Protein AF-0000000074062719 (afdb_homodimer)

Structure (mmCIF, N/CA/C/O backbone):
data_AF-0000000074062719-model_v1
#
loop_
_entity.id
_entity.type
_entity.pdbx_description
1 polymer 'Transcriptional regulator'
#
loop_
_atom_site.group_PDB
_atom_site.id
_atom_site.type_symbol
_atom_site.label_atom_id
_atom_site.label_alt_id
_atom_site.label_comp_id
_atom_site.label_asym_id
_atom_site.label_entity_id
_atom_site.label_seq_id
_atom_site.pdbx_PDB_ins_code
_atom_site.Cartn_x
_atom_site.Cartn_y
_atom_site.Cartn_z
_atom_site.occupancy
_atom_site.B_iso_or_equiv
_atom_site.auth_seq_id
_atom_site.auth_comp_id
_atom_site.auth_asym_id
_atom_site.auth_atom_id
_atom_site.pdbx_PDB_model_num
ATOM 1 N N . MET A 1 1 ? 7.355 -3.637 9.328 1 62.81 1 MET A N 1
ATOM 2 C CA . MET A 1 1 ? 6.129 -4.324 8.938 1 62.81 1 MET A CA 1
ATOM 3 C C . MET A 1 1 ? 6.414 -5.414 7.91 1 62.81 1 MET A C 1
ATOM 5 O O . MET A 1 1 ? 7.18 -5.199 6.969 1 62.81 1 MET A O 1
ATOM 9 N N . GLN A 1 2 ? 6.004 -6.629 8.289 1 83.81 2 GLN A N 1
ATOM 10 C CA . GLN A 1 2 ? 6.215 -7.715 7.34 1 83.81 2 GLN A CA 1
ATOM 11 C C . GLN A 1 2 ? 5.262 -7.602 6.156 1 83.81 2 GLN A C 1
ATOM 13 O O . GLN A 1 2 ? 4.066 -7.355 6.332 1 83.81 2 GLN A O 1
ATOM 18 N N . ARG A 1 3 ? 5.781 -7.555 4.938 1 91.56 3 ARG A N 1
ATOM 19 C CA . ARG A 1 3 ? 4.969 -7.422 3.732 1 91.56 3 ARG A CA 1
ATOM 20 C C . ARG A 1 3 ? 4.293 -8.742 3.381 1 91.56 3 ARG A C 1
ATOM 22 O O . ARG A 1 3 ? 4.781 -9.812 3.746 1 91.56 3 ARG A O 1
ATOM 29 N N . ASP A 1 4 ? 3.164 -8.641 2.795 1 94.69 4 ASP A N 1
ATOM 30 C CA . ASP A 1 4 ? 2.373 -9.797 2.367 1 94.69 4 ASP A CA 1
ATOM 31 C C . ASP A 1 4 ? 2.92 -10.383 1.067 1 94.69 4 ASP A C 1
ATOM 33 O O . ASP A 1 4 ? 2.725 -9.812 -0.009 1 94.69 4 ASP A O 1
ATOM 37 N N . THR A 1 5 ? 3.529 -11.547 1.135 1 95.25 5 THR A N 1
ATOM 38 C CA . THR A 1 5 ? 4.184 -12.141 -0.028 1 95.25 5 THR A CA 1
ATOM 39 C C . THR A 1 5 ? 3.305 -13.227 -0.647 1 95.25 5 THR A C 1
ATOM 41 O O . THR A 1 5 ? 3.719 -13.898 -1.594 1 95.25 5 THR A O 1
ATOM 44 N N . ARG A 1 6 ? 2.119 -13.336 -0.238 1 95.25 6 ARG A N 1
ATOM 45 C CA . ARG A 1 6 ? 1.265 -14.43 -0.686 1 95.25 6 ARG A CA 1
ATOM 46 C C . ARG A 1 6 ? 1.031 -14.359 -2.191 1 95.25 6 ARG A C 1
ATOM 48 O O . ARG A 1 6 ? 1.094 -15.383 -2.881 1 95.25 6 ARG A O 1
ATOM 55 N N . LEU A 1 7 ? 0.773 -13.211 -2.701 1 97.56 7 LEU A N 1
ATOM 56 C CA . LEU A 1 7 ? 0.532 -13.078 -4.133 1 97.56 7 LEU A CA 1
ATOM 57 C C . LEU A 1 7 ? 1.716 -13.609 -4.934 1 97.56 7 LEU A C 1
ATOM 59 O O . LEU A 1 7 ? 1.544 -14.453 -5.82 1 97.56 7 LEU A O 1
ATOM 63 N N . ALA A 1 8 ? 2.877 -13.141 -4.598 1 97.62 8 ALA A N 1
ATOM 64 C CA . ALA A 1 8 ? 4.082 -13.555 -5.309 1 97.62 8 ALA A CA 1
ATOM 65 C C . ALA A 1 8 ? 4.289 -15.062 -5.215 1 97.62 8 ALA A C 1
ATOM 67 O O . ALA A 1 8 ? 4.621 -15.711 -6.211 1 97.62 8 ALA A O 1
ATOM 68 N N . ARG A 1 9 ? 4.094 -15.602 -4.129 1 96.69 9 ARG A N 1
ATOM 69 C CA . ARG A 1 9 ? 4.316 -17.031 -3.902 1 96.69 9 ARG A CA 1
ATOM 70 C C . ARG A 1 9 ? 3.32 -17.875 -4.695 1 96.69 9 ARG A C 1
ATOM 72 O O . ARG A 1 9 ? 3.691 -18.875 -5.289 1 96.69 9 ARG A O 1
ATOM 79 N N . LEU A 1 10 ? 2.092 -17.469 -4.656 1 97.62 10 LEU A N 1
ATOM 80 C CA . LEU A 1 10 ? 1.074 -18.234 -5.371 1 97.62 10 LEU A CA 1
ATOM 81 C C . LEU A 1 10 ? 1.298 -18.172 -6.879 1 97.62 10 LEU A C 1
ATOM 83 O O . LEU A 1 10 ? 1.109 -19.156 -7.586 1 97.62 10 LEU A O 1
ATOM 87 N N . LEU A 1 11 ? 1.671 -17 -7.352 1 98.31 11 LEU A N 1
ATOM 88 C CA . LEU A 1 11 ? 2.018 -16.875 -8.766 1 98.31 11 LEU A CA 1
ATOM 89 C C . LEU A 1 11 ? 3.195 -17.781 -9.117 1 98.31 11 LEU A C 1
ATOM 91 O O . LEU A 1 11 ? 3.18 -18.453 -10.148 1 98.31 11 LEU A O 1
ATOM 95 N N . HIS A 1 12 ? 4.223 -17.781 -8.281 1 97.75 12 HIS A N 1
ATOM 96 C CA . HIS A 1 12 ? 5.375 -18.672 -8.445 1 97.75 12 HIS A CA 1
ATOM 97 C C . HIS A 1 12 ? 4.945 -20.125 -8.57 1 97.75 12 HIS A C 1
ATOM 99 O O . HIS A 1 12 ? 5.312 -20.812 -9.531 1 97.75 12 HIS A O 1
ATOM 105 N N . ILE A 1 13 ? 4.098 -20.594 -7.707 1 97.56 13 ILE A N 1
ATOM 106 C CA . ILE A 1 13 ? 3.656 -21.969 -7.664 1 97.56 13 ILE A CA 1
ATOM 107 C C . ILE A 1 13 ? 2.871 -22.312 -8.93 1 97.56 13 ILE A C 1
ATOM 109 O O . ILE A 1 13 ? 3.145 -23.312 -9.594 1 97.56 13 ILE A O 1
ATOM 113 N N . LEU A 1 14 ? 1.935 -21.453 -9.305 1 98.19 14 LEU A N 1
ATOM 114 C CA . LEU A 1 14 ? 1.054 -21.719 -10.438 1 98.19 14 LEU A CA 1
ATOM 115 C C . LEU A 1 14 ? 1.849 -21.812 -11.734 1 98.19 14 LEU A C 1
ATOM 117 O O . LEU A 1 14 ? 1.616 -22.703 -12.547 1 98.19 14 LEU A O 1
ATOM 121 N N . ILE A 1 15 ? 2.732 -20.906 -11.867 1 98 15 ILE A N 1
ATOM 122 C CA . ILE A 1 15 ? 3.51 -20.875 -13.102 1 98 15 ILE A CA 1
ATOM 123 C C . ILE A 1 15 ? 4.461 -22.078 -13.141 1 98 15 ILE A C 1
ATOM 125 O O . ILE A 1 15 ? 4.648 -22.688 -14.188 1 98 15 ILE A O 1
ATOM 129 N N . HIS A 1 16 ? 5.07 -22.453 -12.016 1 96.31 16 HIS A N 1
ATOM 130 C CA . HIS A 1 16 ? 5.883 -23.656 -11.945 1 96.31 16 HIS A CA 1
ATOM 131 C C . HIS A 1 16 ? 5.078 -24.891 -12.344 1 96.31 16 HIS A C 1
ATOM 133 O O . HIS A 1 16 ? 5.551 -25.719 -13.125 1 96.31 16 HIS A O 1
ATOM 139 N N . MET A 1 17 ? 3.926 -24.984 -11.766 1 96.5 17 MET A N 1
ATOM 140 C CA . MET A 1 17 ? 3.07 -26.125 -12.086 1 96.5 17 MET A CA 1
ATOM 141 C C . MET A 1 17 ? 2.76 -26.156 -13.578 1 96.5 17 MET A C 1
ATOM 143 O O . MET A 1 17 ? 2.812 -27.219 -14.195 1 96.5 17 MET A O 1
ATOM 147 N N . HIS A 1 18 ? 2.441 -25 -14.07 1 96.88 18 HIS A N 1
ATOM 148 C CA . HIS A 1 18 ? 2.139 -24.906 -15.492 1 96.88 18 HIS A CA 1
ATOM 149 C C . HIS A 1 18 ? 3.314 -25.391 -16.344 1 96.88 18 HIS A C 1
ATOM 151 O O . HIS A 1 18 ? 3.131 -26.141 -17.297 1 96.88 18 HIS A O 1
ATOM 157 N N . LEU A 1 19 ? 4.539 -25.062 -16.016 1 95.44 19 LEU A N 1
ATOM 158 C CA . LEU A 1 19 ? 5.738 -25.359 -16.781 1 95.44 19 LEU A CA 1
ATOM 159 C C . LEU A 1 19 ? 6.18 -26.797 -16.578 1 95.44 19 LEU A C 1
ATOM 161 O O . LEU A 1 19 ? 6.984 -27.328 -17.344 1 95.44 19 LEU A O 1
ATOM 165 N N . ARG A 1 20 ? 5.625 -27.453 -15.508 1 92.75 20 ARG A N 1
ATOM 166 C CA . ARG A 1 20 ? 6.098 -28.781 -15.172 1 92.75 20 ARG A CA 1
ATOM 167 C C . ARG A 1 20 ? 4.973 -29.812 -15.281 1 92.75 20 ARG A C 1
ATOM 169 O O . ARG A 1 20 ? 4.887 -30.734 -14.469 1 92.75 20 ARG A O 1
ATOM 176 N N . GLY A 1 21 ? 4.074 -29.641 -16.188 1 92.12 21 GLY A N 1
ATOM 177 C CA . GLY A 1 21 ? 3.1 -30.672 -16.484 1 92.12 21 GLY A CA 1
ATOM 178 C C . GLY A 1 21 ? 1.765 -30.453 -15.797 1 92.12 21 GLY A C 1
ATOM 179 O O . GLY A 1 21 ? 0.82 -31.219 -16.016 1 92.12 21 GLY A O 1
ATOM 180 N N . GLY A 1 22 ? 1.621 -29.484 -14.844 1 94.81 22 GLY A N 1
ATOM 181 C CA . GLY A 1 22 ? 0.327 -29.047 -14.352 1 94.81 22 GLY A CA 1
ATOM 182 C C . GLY A 1 22 ? -0.039 -29.656 -13.016 1 94.81 22 GLY A C 1
ATOM 183 O O . GLY A 1 22 ? -1.129 -29.422 -12.492 1 94.81 22 GLY A O 1
ATOM 184 N N . ALA A 1 23 ? 0.886 -30.562 -12.469 1 95.12 23 ALA A N 1
ATOM 185 C CA . ALA A 1 23 ? 0.61 -31.219 -11.188 1 95.12 23 ALA A CA 1
ATOM 186 C C . ALA A 1 23 ? 1.824 -31.156 -10.266 1 95.12 23 ALA A C 1
ATOM 188 O O . ALA A 1 23 ? 2.967 -31.172 -10.734 1 95.12 23 ALA A O 1
ATOM 189 N N . SER A 1 24 ? 1.552 -31.031 -8.984 1 96.31 24 SER A N 1
ATOM 190 C CA . SER A 1 24 ? 2.619 -31.031 -7.988 1 96.31 24 SER A CA 1
ATOM 191 C C . SER A 1 24 ? 2.09 -31.422 -6.613 1 96.31 24 SER A C 1
ATOM 193 O O . SER A 1 24 ? 0.896 -31.281 -6.34 1 96.31 24 SER A O 1
ATOM 195 N N . THR A 1 25 ? 2.951 -32 -5.828 1 95.75 25 THR A N 1
ATOM 196 C CA . THR A 1 25 ? 2.564 -32.281 -4.449 1 95.75 25 THR A CA 1
ATOM 197 C C . THR A 1 25 ? 2.949 -31.141 -3.529 1 95.75 25 THR A C 1
ATOM 199 O O . THR A 1 25 ? 3.812 -30.328 -3.869 1 95.75 25 THR A O 1
ATOM 202 N N . SER A 1 26 ? 2.285 -31.156 -2.307 1 96.25 26 SER A N 1
ATOM 203 C CA . SER A 1 26 ? 2.654 -30.141 -1.314 1 96.25 26 SER A CA 1
ATOM 204 C C . SER A 1 26 ? 4.109 -30.297 -0.888 1 96.25 26 SER A C 1
ATOM 206 O O . SER A 1 26 ? 4.781 -29.312 -0.592 1 96.25 26 SER A O 1
ATOM 208 N N . GLU A 1 27 ? 4.629 -31.516 -0.933 1 95.56 27 GLU A N 1
ATOM 209 C CA . GLU A 1 27 ? 6.02 -31.781 -0.574 1 95.56 27 GLU A CA 1
ATOM 210 C C . GLU A 1 27 ? 6.977 -31.172 -1.6 1 95.56 27 GLU A C 1
ATOM 212 O O . GLU A 1 27 ? 7.965 -30.531 -1.233 1 95.56 27 GLU A O 1
ATOM 217 N N . THR A 1 28 ? 6.691 -31.391 -2.84 1 95.5 28 THR A N 1
ATOM 218 C CA . THR A 1 28 ? 7.523 -30.859 -3.91 1 95.5 28 THR A CA 1
ATOM 219 C C . THR A 1 28 ? 7.523 -29.328 -3.881 1 95.5 28 THR A C 1
ATOM 221 O O . THR A 1 28 ? 8.578 -28.703 -4 1 95.5 28 THR A O 1
ATOM 224 N N . ILE A 1 29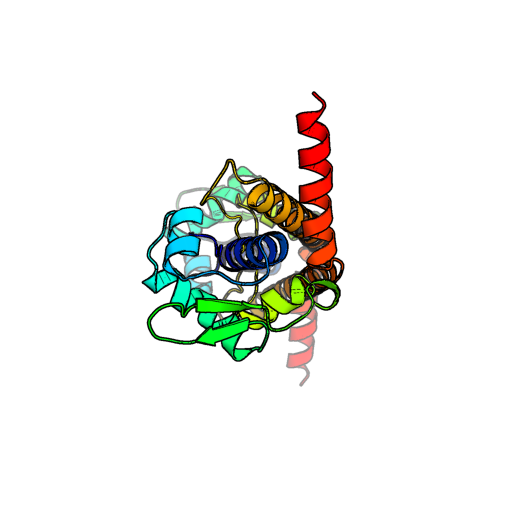 ? 6.367 -28.734 -3.709 1 96.56 29 ILE A N 1
ATOM 225 C CA . ILE A 1 29 ? 6.227 -27.281 -3.66 1 96.56 29 ILE A CA 1
ATOM 226 C C . ILE A 1 29 ? 6.98 -26.734 -2.453 1 96.56 29 ILE A C 1
ATOM 228 O O . ILE A 1 29 ? 7.66 -25.703 -2.551 1 96.56 29 ILE A O 1
ATOM 232 N N . ALA A 1 30 ? 6.84 -27.406 -1.333 1 96.88 30 ALA A N 1
ATOM 233 C CA . ALA A 1 30 ? 7.512 -26.969 -0.109 1 96.88 30 ALA A CA 1
ATOM 234 C C . ALA A 1 30 ? 9.023 -26.953 -0.291 1 96.88 30 ALA A C 1
ATOM 236 O O . ALA A 1 30 ? 9.703 -26.047 0.2 1 96.88 30 ALA A O 1
ATOM 237 N N . LEU A 1 31 ? 9.555 -27.938 -0.941 1 96.19 31 LEU A N 1
ATOM 238 C CA . LEU A 1 31 ? 10.984 -27.984 -1.235 1 96.19 31 LEU A CA 1
ATOM 239 C C . LEU A 1 31 ? 11.398 -26.797 -2.111 1 96.19 31 LEU A C 1
ATOM 241 O O . LEU A 1 31 ? 12.406 -26.156 -1.845 1 96.19 31 LEU A O 1
ATOM 245 N N . MET A 1 32 ? 10.586 -26.5 -3.113 1 94.62 32 MET A N 1
ATOM 246 C CA . MET A 1 32 ? 10.867 -25.406 -4.035 1 94.62 32 MET A CA 1
ATOM 247 C C . MET A 1 32 ? 10.875 -24.062 -3.305 1 94.62 32 MET A C 1
ATOM 249 O O . MET A 1 32 ? 11.727 -23.219 -3.561 1 94.62 32 MET A O 1
ATOM 253 N N . LEU A 1 33 ? 9.977 -23.922 -2.348 1 95.12 33 LEU A N 1
ATOM 254 C CA . LEU A 1 33 ? 9.797 -22.641 -1.665 1 95.12 33 LEU A CA 1
ATOM 255 C C . LEU A 1 33 ? 10.531 -22.625 -0.327 1 95.12 33 LEU A C 1
ATOM 257 O O . LEU A 1 33 ? 10.469 -21.656 0.415 1 95.12 33 LEU A O 1
ATOM 261 N N . HIS A 1 34 ? 11.172 -23.734 0.03 1 95.31 34 HIS A N 1
ATOM 262 C CA . HIS A 1 34 ? 11.859 -23.859 1.311 1 95.31 34 HIS A CA 1
ATOM 263 C C . HIS A 1 34 ? 10.922 -23.562 2.473 1 95.31 34 HIS A C 1
ATOM 265 O O . HIS A 1 34 ? 11.234 -22.734 3.336 1 95.31 34 HIS A O 1
ATOM 271 N N . THR A 1 35 ? 9.836 -24.156 2.463 1 95.81 35 THR A N 1
ATOM 272 C CA . THR A 1 35 ? 8.812 -23.984 3.494 1 95.81 35 THR A CA 1
ATOM 273 C C . THR A 1 35 ? 8.242 -25.344 3.92 1 95.81 35 THR A C 1
ATOM 275 O O . THR A 1 35 ? 8.82 -26.391 3.621 1 95.81 35 THR A O 1
ATOM 278 N N . ASN A 1 36 ? 7.172 -25.344 4.723 1 95.88 36 ASN A N 1
ATOM 279 C CA . ASN A 1 36 ? 6.512 -26.547 5.207 1 95.88 36 ASN A CA 1
ATOM 280 C C . ASN A 1 36 ? 5.289 -26.891 4.363 1 95.88 36 ASN A C 1
ATOM 282 O O . ASN A 1 36 ? 4.535 -26 3.959 1 95.88 36 ASN A O 1
ATOM 286 N N . PRO A 1 37 ? 5.164 -28.234 4.09 1 95.75 37 PRO A N 1
ATOM 287 C CA . PRO A 1 37 ? 4.02 -28.641 3.268 1 95.75 37 PRO A CA 1
ATOM 288 C C . PRO A 1 37 ? 2.686 -28.188 3.859 1 95.75 37 PRO A C 1
ATOM 290 O O . PRO A 1 37 ? 1.727 -27.953 3.121 1 95.75 37 PRO A O 1
ATOM 293 N N . VAL A 1 38 ? 2.625 -28.062 5.125 1 96.44 38 VAL A N 1
ATOM 294 C CA . VAL A 1 38 ? 1.396 -27.609 5.77 1 96.44 38 VAL A CA 1
ATOM 295 C C . VAL A 1 38 ? 1.094 -26.172 5.348 1 96.44 38 VAL A C 1
ATOM 297 O O . VAL A 1 38 ? -0.051 -25.828 5.031 1 96.44 38 VAL A O 1
ATOM 300 N N . LEU A 1 39 ? 2.098 -25.281 5.277 1 95.69 39 LEU A N 1
ATOM 301 C CA . LEU A 1 39 ? 1.928 -23.891 4.848 1 95.69 39 LEU A CA 1
ATOM 302 C C . LEU A 1 39 ? 1.523 -23.828 3.377 1 95.69 39 LEU A C 1
ATOM 304 O O . LEU A 1 39 ? 0.722 -22.984 2.986 1 95.69 39 LEU A O 1
ATOM 308 N N . VAL A 1 40 ? 2.08 -24.719 2.621 1 95.94 40 VAL A N 1
ATOM 309 C CA . VAL A 1 40 ? 1.722 -24.766 1.208 1 95.94 40 VAL A CA 1
ATOM 310 C C . VAL A 1 40 ? 0.234 -25.078 1.063 1 95.94 40 VAL A C 1
ATOM 312 O O . VAL A 1 40 ? -0.477 -24.406 0.314 1 95.94 40 VAL A O 1
ATOM 315 N N . ARG A 1 41 ? -0.239 -26.094 1.758 1 95.81 41 ARG A N 1
ATOM 316 C CA . ARG A 1 41 ? -1.644 -26.484 1.671 1 95.81 41 ARG A CA 1
ATOM 317 C C . ARG A 1 41 ? -2.555 -25.344 2.092 1 95.81 41 ARG A C 1
ATOM 319 O O . ARG A 1 41 ? -3.568 -25.078 1.44 1 95.81 41 ARG A O 1
ATOM 326 N N . ARG A 1 42 ? -2.182 -24.625 3.082 1 95.25 42 ARG A N 1
ATOM 327 C CA . ARG A 1 42 ? -2.965 -23.484 3.564 1 95.25 42 ARG A CA 1
ATOM 328 C C . ARG A 1 42 ? -3.01 -22.375 2.527 1 95.25 42 ARG A C 1
ATOM 330 O O . ARG A 1 42 ? -4.062 -21.766 2.297 1 95.25 42 ARG A O 1
ATOM 337 N N . THR A 1 43 ? -1.896 -22.094 1.98 1 93.38 43 THR A N 1
ATOM 338 C CA . THR A 1 43 ? -1.778 -21 1.024 1 93.38 43 THR A CA 1
ATOM 339 C C . THR A 1 43 ? -2.555 -21.312 -0.252 1 93.38 43 THR A C 1
ATOM 341 O O . THR A 1 43 ? -3.146 -20.422 -0.858 1 93.38 43 THR A O 1
ATOM 344 N N . MET A 1 44 ? -2.57 -22.578 -0.544 1 96.75 44 MET A N 1
ATOM 345 C CA . MET A 1 44 ? -3.188 -23.016 -1.794 1 96.75 44 MET A CA 1
ATOM 346 C C . MET A 1 44 ? -4.699 -23.125 -1.646 1 96.75 44 MET A C 1
ATOM 348 O O . MET A 1 44 ? -5.422 -23.219 -2.641 1 96.75 44 MET A O 1
ATOM 352 N N . ALA A 1 45 ? -5.141 -23.125 -0.483 1 96.75 45 ALA A N 1
ATOM 353 C CA . ALA A 1 45 ? -6.559 -23.344 -0.201 1 96.75 45 ALA A CA 1
ATOM 354 C C . ALA A 1 45 ? -7.426 -22.312 -0.915 1 96.75 45 ALA A C 1
ATOM 356 O O . ALA A 1 45 ? -8.477 -22.656 -1.472 1 96.75 45 ALA A O 1
ATOM 357 N N . ALA A 1 46 ? -6.984 -21.094 -0.93 1 95.44 46 ALA A N 1
ATOM 358 C CA . ALA A 1 46 ? -7.75 -20.031 -1.571 1 95.44 46 ALA A CA 1
ATOM 359 C C . ALA A 1 46 ? -7.895 -20.281 -3.068 1 95.44 46 ALA A C 1
ATOM 361 O O . ALA A 1 46 ? -8.945 -20.016 -3.652 1 95.44 46 ALA A O 1
ATOM 362 N N . LEU A 1 47 ? -6.914 -20.766 -3.672 1 97.25 47 LEU A N 1
ATOM 363 C CA . LEU A 1 47 ? -6.953 -21.062 -5.098 1 97.25 47 LEU A CA 1
ATOM 364 C C . LEU A 1 47 ? -7.879 -22.234 -5.391 1 97.25 47 LEU A C 1
ATOM 366 O O . LEU A 1 47 ? -8.547 -22.266 -6.426 1 97.25 47 LEU A O 1
ATOM 370 N N . ARG A 1 48 ? -7.793 -23.234 -4.496 1 97.5 48 ARG A N 1
ATOM 371 C CA . ARG A 1 48 ? -8.703 -24.359 -4.633 1 97.5 48 ARG A CA 1
ATOM 372 C C . ARG A 1 48 ? -10.156 -23.906 -4.547 1 97.5 48 ARG A C 1
ATOM 374 O O . ARG A 1 48 ? -10.992 -24.328 -5.355 1 97.5 48 ARG A O 1
ATOM 381 N N . GLU A 1 49 ? -10.43 -23.016 -3.639 1 97.12 49 GLU A N 1
ATOM 382 C CA . GLU A 1 49 ? -11.781 -22.516 -3.439 1 97.12 49 GLU A CA 1
ATOM 383 C C . GLU A 1 49 ? -12.258 -21.719 -4.648 1 97.12 49 GLU A C 1
ATOM 385 O O . GLU A 1 49 ? -13.445 -21.719 -4.977 1 97.12 49 GLU A O 1
ATOM 390 N N . SER A 1 50 ? -11.359 -21.078 -5.297 1 96.81 50 SER A N 1
ATOM 391 C CA . SER A 1 50 ? -11.688 -20.281 -6.473 1 96.81 50 SER A CA 1
ATOM 392 C C . SER A 1 50 ? -11.773 -21.141 -7.727 1 96.81 50 SER A C 1
ATOM 394 O O . SER A 1 50 ? -12.125 -20.656 -8.805 1 96.81 50 SER A O 1
ATOM 396 N N . GLY A 1 51 ? -11.344 -22.375 -7.605 1 97.31 51 GLY A N 1
ATOM 397 C CA . GLY A 1 51 ? -11.461 -23.312 -8.711 1 97.31 51 GLY A CA 1
ATOM 398 C C . GLY A 1 51 ? -10.281 -23.266 -9.664 1 97.31 51 GLY A C 1
ATOM 399 O O . GLY A 1 51 ? -10.352 -23.797 -10.773 1 97.31 51 GLY A O 1
ATOM 400 N N . TYR A 1 52 ? -9.234 -22.641 -9.289 1 97.81 52 TYR A N 1
ATOM 401 C CA . TYR A 1 52 ? -8.078 -22.531 -10.172 1 97.81 52 TYR A CA 1
ATOM 402 C C . TYR A 1 52 ? -7.219 -23.797 -10.109 1 97.81 52 TYR A C 1
ATOM 404 O O . TYR A 1 52 ? -6.461 -24.078 -11.039 1 97.81 52 TYR A O 1
ATOM 412 N N . VAL A 1 53 ? -7.336 -24.516 -8.945 1 98.06 53 VAL A N 1
ATOM 413 C CA . VAL A 1 53 ? -6.66 -25.781 -8.758 1 98.06 53 VAL A CA 1
ATOM 414 C C . VAL A 1 53 ? -7.617 -26.781 -8.102 1 98.06 53 VAL A C 1
ATOM 416 O O . VAL A 1 53 ? -8.648 -26.391 -7.547 1 98.06 53 VAL A O 1
ATOM 419 N N . LYS A 1 54 ? -7.234 -27.984 -8.258 1 97.75 54 LYS A N 1
ATOM 420 C CA . LYS A 1 54 ? -7.883 -29.078 -7.535 1 97.75 54 LYS A CA 1
ATOM 421 C C . LYS A 1 54 ? -6.883 -29.828 -6.66 1 97.75 54 LYS A C 1
ATOM 423 O O . LYS A 1 54 ? -5.684 -29.844 -6.945 1 97.75 54 LYS A O 1
ATOM 428 N N . SER A 1 55 ? -7.414 -30.391 -5.598 1 96.56 55 SER A N 1
ATOM 429 C CA . SER A 1 55 ? -6.559 -31.172 -4.699 1 96.56 55 SER A CA 1
ATOM 430 C C . SER A 1 55 ? -7.125 -32.562 -4.461 1 96.56 55 SER A C 1
ATOM 432 O O . SER A 1 55 ? -8.344 -32.75 -4.383 1 96.56 55 SER A O 1
ATOM 434 N N . THR A 1 56 ? -6.273 -33.531 -4.551 1 91 56 THR A N 1
ATOM 435 C CA . THR A 1 56 ? -6.656 -34.875 -4.195 1 91 56 THR A CA 1
ATOM 436 C C . THR A 1 56 ? -5.766 -35.438 -3.076 1 91 56 THR A C 1
ATOM 438 O O . THR A 1 56 ? -4.582 -35.094 -3.008 1 91 56 THR A O 1
ATOM 441 N N . GLY A 1 57 ? -6.348 -36.125 -2.139 1 86.19 57 GLY A N 1
ATOM 442 C CA . GLY A 1 57 ? -5.621 -36.719 -1.024 1 86.19 57 GLY A CA 1
ATOM 443 C C . GLY A 1 57 ? -5.051 -38.094 -1.338 1 86.19 57 GLY A C 1
ATOM 444 O O . GLY A 1 57 ? -5.379 -38.688 -2.367 1 86.19 57 GLY A O 1
ATOM 445 N N . GLY A 1 58 ? -4.199 -38.625 -0.387 1 79.56 58 GLY A N 1
ATOM 446 C CA . GLY A 1 58 ? -3.674 -40 -0.453 1 79.56 58 GLY A CA 1
ATOM 447 C C . GLY A 1 58 ? -2.377 -40.094 -1.232 1 79.56 58 GLY A C 1
ATOM 448 O O . GLY A 1 58 ? -1.841 -39.062 -1.689 1 79.56 58 GLY A O 1
ATOM 449 N N . PRO A 1 59 ? -1.95 -41.375 -1.383 1 77.31 59 PRO A N 1
ATOM 450 C CA . PRO A 1 59 ? -0.722 -41.625 -2.145 1 77.31 59 PRO A CA 1
ATOM 451 C C . PRO A 1 59 ? -0.833 -41.156 -3.598 1 77.31 59 PRO A C 1
ATOM 453 O O . PRO A 1 59 ? -1.813 -41.5 -4.277 1 77.31 59 PRO A O 1
ATOM 456 N N . GLY A 1 60 ? -0.003 -40.25 -4.105 1 76 60 GLY A N 1
ATOM 457 C CA . GLY A 1 60 ? -0.014 -39.719 -5.457 1 76 60 GLY A CA 1
ATOM 458 C C . GLY A 1 60 ? -0.871 -38.469 -5.594 1 76 60 GLY A C 1
ATOM 459 O O . GLY A 1 60 ? -1.055 -37.969 -6.699 1 76 60 GLY A O 1
ATOM 460 N N . GLY A 1 61 ? -1.449 -38.219 -4.449 1 90.12 61 GLY A N 1
ATOM 461 C CA . GLY A 1 61 ? -2.281 -37 -4.465 1 90.12 61 GLY A CA 1
ATOM 462 C C . GLY A 1 61 ? -1.478 -35.719 -4.512 1 90.12 61 GLY A C 1
ATOM 463 O O . GLY A 1 61 ? -0.247 -35.75 -4.578 1 90.12 61 GLY A O 1
ATOM 464 N N . GLY A 1 62 ? -2.186 -34.594 -4.715 1 95.81 62 GLY A N 1
ATOM 465 C CA . GLY A 1 62 ? -1.562 -33.281 -4.852 1 95.81 62 GLY A CA 1
ATOM 466 C C . GLY A 1 62 ? -2.467 -32.25 -5.508 1 95.81 62 GLY A C 1
ATOM 467 O O . GLY A 1 62 ? -3.684 -32.281 -5.316 1 95.81 62 GLY A O 1
ATOM 468 N N . TRP A 1 63 ? -1.767 -31.297 -6.023 1 98 63 TRP A N 1
ATOM 469 C CA . TRP A 1 63 ? -2.451 -30.188 -6.68 1 98 63 TRP A CA 1
ATOM 470 C C . TRP A 1 63 ? -2.414 -30.344 -8.195 1 98 63 TRP A C 1
ATOM 472 O O . TRP A 1 63 ? -1.386 -30.719 -8.758 1 98 63 TRP A O 1
ATOM 482 N N . VAL A 1 64 ? -3.502 -30.047 -8.82 1 97.5 64 VAL A N 1
ATOM 483 C CA . VAL A 1 64 ? -3.553 -30.031 -10.281 1 97.5 64 VAL A CA 1
ATOM 484 C C . VAL A 1 64 ? -4.195 -28.734 -10.758 1 97.5 64 VAL A C 1
ATOM 486 O O . VAL A 1 64 ? -5.191 -28.281 -10.188 1 97.5 64 VAL A O 1
ATOM 489 N N . LEU A 1 65 ? -3.564 -28.109 -11.75 1 97.62 65 LEU A N 1
ATOM 490 C CA . LEU A 1 65 ? -4.176 -26.938 -12.352 1 97.62 65 LEU A CA 1
ATOM 491 C C . LEU A 1 65 ? -5.551 -27.266 -12.922 1 97.62 65 LEU A C 1
ATOM 493 O O . LEU A 1 65 ? -5.711 -28.266 -13.617 1 97.62 65 LEU A O 1
ATOM 497 N N . ALA A 1 66 ? -6.492 -26.469 -12.648 1 97.25 66 ALA A N 1
ATOM 498 C CA . ALA A 1 66 ? -7.863 -26.719 -13.086 1 97.25 66 ALA A CA 1
ATOM 499 C C . ALA A 1 66 ? -8.312 -25.672 -14.102 1 97.25 66 ALA A C 1
ATOM 501 O O . ALA A 1 66 ? -9.508 -25.531 -14.367 1 97.25 66 ALA A O 1
ATOM 502 N N . CYS A 1 67 ? -7.441 -24.875 -14.602 1 95 67 CYS A N 1
ATOM 503 C CA . CYS A 1 67 ? -7.719 -23.828 -15.578 1 95 67 CYS A CA 1
ATOM 504 C C . CYS A 1 67 ? -6.504 -23.578 -16.469 1 95 67 CYS A C 1
ATOM 506 O O . CYS A 1 67 ? -5.41 -24.078 -16.188 1 95 67 CYS A O 1
ATOM 508 N N . ASP A 1 68 ? -6.809 -22.891 -17.547 1 96.06 68 ASP A N 1
ATOM 509 C CA . ASP A 1 68 ? -5.738 -22.469 -18.453 1 96.06 68 ASP A CA 1
ATOM 510 C C . ASP A 1 68 ? -5.129 -21.141 -17.984 1 96.06 68 ASP A C 1
ATOM 512 O O . ASP A 1 68 ? -5.848 -20.172 -17.75 1 96.06 68 ASP A O 1
ATOM 516 N N . LEU A 1 69 ? -3.791 -21.094 -17.812 1 96.75 69 LEU A N 1
ATOM 517 C CA . LEU A 1 69 ? -3.123 -19.875 -17.359 1 96.75 69 LEU A CA 1
ATOM 518 C C . LEU A 1 69 ? -3.324 -18.734 -18.375 1 96.75 69 LEU A C 1
ATOM 520 O O . LEU A 1 69 ? -3.123 -17.562 -18.031 1 96.75 69 LEU A O 1
ATOM 524 N N . ASN A 1 70 ? -3.738 -19.062 -19.609 1 96.62 70 ASN A N 1
ATOM 525 C CA . ASN A 1 70 ? -4.066 -18.062 -20.625 1 96.62 70 ASN A CA 1
ATOM 526 C C . ASN A 1 70 ? -5.324 -17.281 -20.25 1 96.62 70 ASN A C 1
ATOM 528 O O . ASN A 1 70 ? -5.578 -16.203 -20.797 1 96.62 70 ASN A O 1
ATOM 532 N N . ASP A 1 71 ? -6.051 -17.844 -19.359 1 96.25 71 ASP A N 1
ATOM 533 C CA . ASP A 1 71 ? -7.324 -17.234 -19 1 96.25 71 ASP A CA 1
ATOM 534 C C . ASP A 1 71 ? -7.227 -16.5 -17.656 1 96.25 71 ASP A C 1
ATOM 536 O O . ASP A 1 71 ? -8.203 -15.906 -17.203 1 96.25 71 ASP A O 1
ATOM 540 N N . LEU A 1 72 ? -6.094 -16.547 -17 1 97.81 72 LEU A N 1
ATOM 541 C CA . LEU A 1 72 ? -5.914 -15.984 -15.672 1 97.81 72 LEU A CA 1
ATOM 542 C C . LEU A 1 72 ? -4.969 -14.781 -15.703 1 97.81 72 LEU A C 1
ATOM 544 O O . LEU A 1 72 ? -3.932 -14.828 -16.375 1 97.81 72 LEU A O 1
ATOM 548 N N . THR A 1 73 ? -5.398 -13.727 -15.023 1 98.56 73 THR A N 1
ATOM 549 C CA . THR A 1 73 ? -4.512 -12.586 -14.82 1 98.56 73 THR A CA 1
ATOM 550 C C . THR A 1 73 ? -3.967 -12.578 -13.391 1 98.56 73 THR A C 1
ATOM 552 O O . THR A 1 73 ? -4.426 -13.344 -12.539 1 98.56 73 THR A O 1
ATOM 555 N N . VAL A 1 74 ? -3.031 -11.75 -13.156 1 98.62 74 VAL A N 1
ATOM 556 C CA . VAL A 1 74 ? -2.49 -11.578 -11.812 1 98.62 74 VAL A CA 1
ATOM 557 C C . VAL A 1 74 ? -3.582 -11.07 -10.875 1 98.62 74 VAL A C 1
ATOM 559 O O . VAL A 1 74 ? -3.625 -11.445 -9.703 1 98.62 74 VAL A O 1
ATOM 562 N N . ARG A 1 75 ? -4.449 -10.242 -11.398 1 98.38 75 ARG A N 1
ATOM 563 C CA . ARG A 1 75 ? -5.559 -9.719 -10.609 1 98.38 75 ARG A CA 1
ATOM 564 C C . ARG A 1 75 ? -6.449 -10.852 -10.102 1 98.38 75 ARG A C 1
ATOM 566 O O . ARG A 1 75 ? -6.93 -10.805 -8.969 1 98.38 75 ARG A O 1
ATOM 573 N N . ASP A 1 76 ? -6.676 -11.844 -10.977 1 98.12 76 ASP A N 1
ATOM 574 C CA . ASP A 1 76 ? -7.504 -12.977 -10.578 1 98.12 76 ASP A CA 1
ATOM 575 C C . ASP A 1 76 ? -6.941 -13.656 -9.336 1 98.12 76 ASP A C 1
ATOM 577 O O . ASP A 1 76 ? -7.688 -14.016 -8.422 1 98.12 76 ASP A O 1
ATOM 581 N N . ILE A 1 77 ? -5.676 -13.805 -9.289 1 98.12 77 ILE A N 1
ATOM 582 C CA . ILE A 1 77 ? -5.027 -14.453 -8.156 1 98.12 77 ILE A CA 1
ATOM 583 C C . ILE A 1 77 ? -5.105 -13.547 -6.926 1 98.12 77 ILE A C 1
ATOM 585 O O . ILE A 1 77 ? -5.387 -14.016 -5.82 1 98.12 77 ILE A O 1
ATOM 589 N N . TYR A 1 78 ? -4.875 -12.305 -7.152 1 98.12 78 TYR A N 1
ATOM 590 C CA . TYR A 1 78 ? -4.98 -11.336 -6.066 1 98.12 78 TYR A CA 1
ATOM 591 C C . TYR A 1 78 ? -6.359 -11.391 -5.418 1 98.12 78 TYR A C 1
ATOM 593 O O . TYR A 1 78 ? -6.473 -11.391 -4.191 1 98.12 78 TYR A O 1
ATOM 601 N N . ASP A 1 79 ? -7.352 -11.445 -6.223 1 97.12 79 ASP A N 1
ATOM 602 C CA . ASP A 1 79 ? -8.727 -11.477 -5.738 1 97.12 79 ASP A CA 1
ATOM 603 C C . ASP A 1 79 ? -9.031 -12.781 -5.008 1 97.12 79 ASP A C 1
ATOM 605 O O . ASP A 1 79 ? -9.82 -12.805 -4.066 1 97.12 79 ASP A O 1
ATOM 609 N N . ALA A 1 80 ? -8.398 -13.781 -5.367 1 96.56 80 ALA A N 1
ATOM 610 C CA . ALA A 1 80 ? -8.648 -15.094 -4.773 1 96.56 80 ALA A CA 1
ATOM 611 C C . ALA A 1 80 ? -8.078 -15.172 -3.359 1 96.56 80 ALA A C 1
ATOM 613 O O . ALA A 1 80 ? -8.602 -15.898 -2.512 1 96.56 80 ALA A O 1
ATOM 614 N N . ILE A 1 81 ? -6.953 -14.656 -2.977 1 92.44 81 ILE A N 1
ATOM 615 C CA . ILE A 1 81 ? -6.238 -14.703 -1.705 1 92.44 81 ILE A CA 1
ATOM 616 C C . ILE A 1 81 ? -7.051 -13.984 -0.632 1 92.44 81 ILE A C 1
ATOM 618 O O . ILE A 1 81 ? -6.984 -14.336 0.548 1 92.44 81 ILE A O 1
ATOM 622 N N . GLY A 1 82 ? -8.078 -13.242 -0.891 1 86.81 82 GLY A N 1
ATOM 623 C CA . GLY A 1 82 ? -8.633 -12.328 0.099 1 86.81 82 GLY A CA 1
ATOM 624 C C . GLY A 1 82 ? -7.648 -11.273 0.555 1 86.81 82 GLY A C 1
ATOM 625 O O . GLY A 1 82 ? -6.477 -11.57 0.794 1 86.81 82 GLY A O 1
ATOM 626 N N . HIS A 1 83 ? -8.008 -10.078 0.522 1 87.62 83 HIS A N 1
ATOM 627 C CA . HIS A 1 83 ? -7.094 -8.992 0.849 1 87.62 83 HIS A CA 1
ATOM 628 C C . HIS A 1 83 ? -7.848 -7.77 1.37 1 87.62 83 HIS A C 1
ATOM 630 O O . HIS A 1 83 ? -9.039 -7.609 1.101 1 87.62 83 HIS A O 1
ATOM 636 N N . THR A 1 84 ? -7.102 -7.031 2.18 1 89.38 84 THR A N 1
ATOM 637 C CA . THR A 1 84 ? -7.543 -5.688 2.525 1 89.38 84 THR A CA 1
ATOM 638 C C . THR A 1 84 ? -6.934 -4.656 1.577 1 89.38 84 THR A C 1
ATOM 640 O O . THR A 1 84 ? -6.352 -5.02 0.551 1 89.38 84 THR A O 1
ATOM 643 N N . ALA A 1 85 ? -7.129 -3.352 1.901 1 93.38 85 ALA A N 1
ATOM 644 C CA .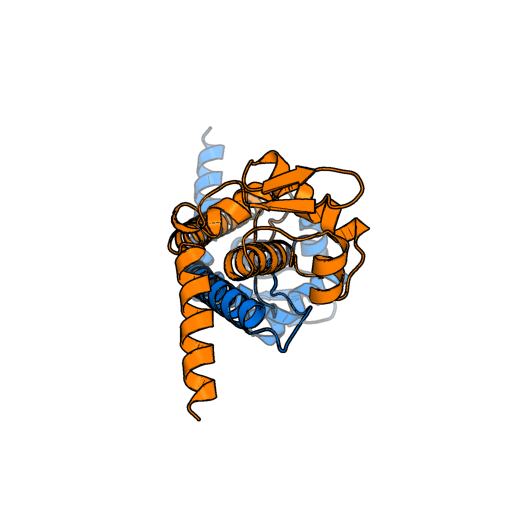 ALA A 1 85 ? -6.512 -2.303 1.094 1 93.38 85 ALA A CA 1
ATOM 645 C C . ALA A 1 85 ? -5 -2.506 0.992 1 93.38 85 ALA A C 1
ATOM 647 O O . ALA A 1 85 ? -4.352 -2.869 1.975 1 93.38 85 ALA A O 1
ATOM 648 N N . PRO A 1 86 ? -4.504 -2.279 -0.089 1 96.38 86 PRO A N 1
ATOM 649 C CA . PRO A 1 86 ? -3.109 -2.66 -0.329 1 96.38 86 PRO A CA 1
ATOM 650 C C . PRO A 1 86 ? -2.115 -1.634 0.212 1 96.38 86 PRO A C 1
ATOM 652 O O . PRO A 1 86 ? -0.902 -1.822 0.094 1 96.38 86 PRO A O 1
ATOM 655 N N . PHE A 1 87 ? -2.592 -0.617 0.779 1 96.88 87 PHE A N 1
ATOM 656 C CA . PHE A 1 87 ? -1.707 0.451 1.229 1 96.88 87 PHE A CA 1
ATOM 657 C C . PHE A 1 87 ? -1.433 0.334 2.723 1 96.88 87 PHE A C 1
ATOM 659 O O . PHE A 1 87 ? -2.311 -0.064 3.492 1 96.88 87 PHE A O 1
ATOM 666 N N . VAL A 1 88 ? -0.252 0.836 3.143 1 95.81 88 VAL A N 1
ATOM 667 C CA . VAL A 1 88 ? 0.115 0.867 4.555 1 95.81 88 VAL A CA 1
ATOM 668 C C . VAL A 1 88 ? -0.45 2.127 5.207 1 95.81 88 VAL A C 1
ATOM 670 O O . VAL A 1 88 ? -0.476 2.238 6.438 1 95.81 88 VAL A O 1
ATOM 673 N N . ILE A 1 89 ? -0.853 3.107 4.348 1 96 89 ILE A N 1
ATOM 674 C CA . ILE A 1 89 ? -1.326 4.402 4.824 1 96 89 ILE A CA 1
ATOM 675 C C . ILE A 1 89 ? -2.725 4.254 5.418 1 96 89 ILE A C 1
ATOM 677 O O . ILE A 1 89 ? -3.588 3.594 4.832 1 96 89 ILE A O 1
ATOM 681 N N . GLY A 1 90 ? -2.924 4.883 6.516 1 95.44 90 GLY A N 1
ATOM 682 C CA . GLY A 1 90 ? -4.227 4.871 7.164 1 95.44 90 GLY A CA 1
ATOM 683 C C . GLY A 1 90 ? -4.785 6.262 7.402 1 95.44 90 GLY A C 1
ATOM 684 O O . GLY A 1 90 ? -4.07 7.258 7.25 1 95.44 90 GLY A O 1
ATOM 685 N N . LEU A 1 91 ? -6.031 6.281 7.77 1 97 91 LEU A N 1
ATOM 686 C CA . LEU A 1 91 ? -6.738 7.512 8.109 1 97 91 LEU A CA 1
ATOM 687 C C . LEU A 1 91 ? -6.625 7.805 9.602 1 97 91 LEU A C 1
ATOM 689 O O . LEU A 1 91 ? -6.41 6.895 10.406 1 97 91 LEU A O 1
ATOM 693 N N . ALA A 1 92 ? -6.715 9.086 9.93 1 95.25 92 ALA A N 1
ATOM 694 C CA . ALA A 1 92 ? -6.727 9.461 11.336 1 95.25 92 ALA A CA 1
ATOM 695 C C . ALA A 1 92 ? -8.055 9.102 11.992 1 95.25 92 ALA A C 1
ATOM 697 O O . ALA A 1 92 ? -9.102 9.125 11.336 1 95.25 92 ALA A O 1
ATOM 698 N N . ASP A 1 93 ? -7.969 8.727 13.219 1 95.38 93 ASP A N 1
ATOM 699 C CA . ASP A 1 93 ? -9.164 8.445 14.016 1 95.38 93 ASP A CA 1
ATOM 700 C C . ASP A 1 93 ? -9.016 9 15.43 1 95.38 93 ASP A C 1
ATOM 702 O O . ASP A 1 93 ? -9.383 8.336 16.406 1 95.38 93 ASP A O 1
ATOM 706 N N . ASP A 1 94 ? -8.453 10.102 15.516 1 94 94 ASP A N 1
ATOM 707 C CA . ASP A 1 94 ? -8.141 10.727 16.797 1 94 94 ASP A CA 1
ATOM 708 C C . ASP A 1 94 ? -9.312 11.562 17.297 1 94 94 ASP A C 1
ATOM 710 O O . ASP A 1 94 ? -9.609 11.562 18.5 1 94 94 ASP A O 1
ATOM 714 N N . ASN A 1 95 ? -9.891 12.391 16.438 1 93.75 95 ASN A N 1
ATOM 715 C CA . ASN A 1 95 ? -10.969 13.32 16.766 1 93.75 95 ASN A CA 1
ATOM 716 C C . ASN A 1 95 ? -12.07 13.289 15.703 1 93.75 95 ASN A C 1
ATOM 718 O O . ASN A 1 95 ? -12.102 14.141 14.812 1 93.75 95 ASN A O 1
ATOM 722 N N . ARG A 1 96 ? -13.047 12.43 15.875 1 91 96 ARG A N 1
ATOM 723 C CA . ARG A 1 96 ? -14.055 12.109 14.867 1 91 96 ARG A CA 1
ATOM 724 C C . ARG A 1 96 ? -14.977 13.289 14.617 1 91 96 ARG A C 1
ATOM 726 O O . ARG A 1 96 ? -15.602 13.383 13.555 1 91 96 ARG A O 1
ATOM 733 N N . THR A 1 97 ? -15.062 14.18 15.531 1 93.06 97 THR A N 1
ATOM 734 C CA . THR A 1 97 ? -15.984 15.305 15.391 1 93.06 97 THR A CA 1
ATOM 735 C C . THR A 1 97 ? -15.273 16.516 14.789 1 93.06 97 THR A C 1
ATOM 737 O O . THR A 1 97 ? -15.906 17.531 14.516 1 93.06 97 THR A O 1
ATOM 740 N N . CYS A 1 98 ? -14.016 16.391 14.57 1 96 98 CYS A N 1
ATOM 741 C CA . CYS A 1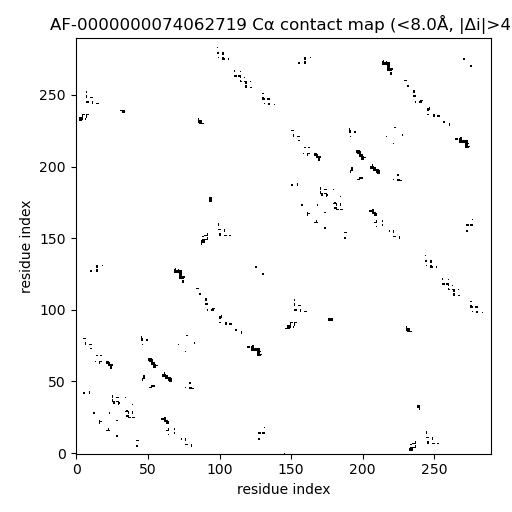 98 ? -13.258 17.531 14.055 1 96 98 CYS A CA 1
ATOM 742 C C . CYS A 1 98 ? -13.422 17.656 12.547 1 96 98 CYS A C 1
ATOM 744 O O . CYS A 1 98 ? -13.047 16.75 11.797 1 96 98 CYS A O 1
ATOM 746 N N . PRO A 1 99 ? -13.945 18.781 12.055 1 96.88 99 PRO A N 1
ATOM 747 C CA . PRO A 1 99 ? -14.133 18.969 10.617 1 96.88 99 PRO A CA 1
ATOM 748 C C . PRO A 1 99 ? -12.828 18.922 9.836 1 96.88 99 PRO A C 1
ATOM 750 O O . PRO A 1 99 ? -12.805 18.516 8.68 1 96.88 99 PRO A O 1
ATOM 753 N N . VAL A 1 100 ? -11.812 19.328 10.461 1 97.5 100 VAL A N 1
ATOM 754 C CA . VAL A 1 100 ? -10.516 19.297 9.789 1 97.5 100 VAL A CA 1
ATOM 755 C C . VAL A 1 100 ? -10.094 17.844 9.562 1 97.5 100 VAL A C 1
ATOM 757 O O . VAL A 1 100 ? -9.688 17.484 8.453 1 97.5 100 VAL A O 1
ATOM 760 N N . GLU A 1 101 ? -10.188 17.031 10.633 1 97.56 101 GLU A N 1
ATOM 761 C CA . GLU A 1 101 ? -9.875 15.617 10.477 1 97.56 101 GLU A CA 1
ATOM 762 C C . GLU A 1 101 ? -10.719 14.984 9.375 1 97.56 101 GLU A C 1
ATOM 764 O O . GLU A 1 101 ? -10.203 14.227 8.547 1 97.56 101 GLU A O 1
ATOM 769 N N . ALA A 1 102 ? -11.945 15.32 9.328 1 97.5 102 ALA A N 1
ATOM 770 C CA . ALA A 1 102 ? -12.844 14.781 8.305 1 97.5 102 ALA A CA 1
ATOM 771 C C . ALA A 1 102 ? -12.383 15.18 6.906 1 97.5 102 ALA A C 1
ATOM 773 O O . ALA A 1 102 ? -12.375 14.352 5.992 1 97.5 102 ALA A O 1
ATOM 774 N N . ALA A 1 103 ? -12.016 16.391 6.703 1 97.88 103 ALA A N 1
ATOM 775 C CA . ALA A 1 103 ? -11.594 16.891 5.395 1 97.88 103 ALA A CA 1
ATOM 776 C C . ALA A 1 103 ? -10.297 16.219 4.953 1 97.88 103 ALA A C 1
ATOM 778 O O . ALA A 1 103 ? -10.164 15.82 3.791 1 97.88 103 ALA A O 1
ATOM 779 N N . VAL A 1 104 ? -9.367 16.109 5.867 1 98 104 VAL A N 1
ATOM 780 C CA . VAL A 1 104 ? -8.094 15.453 5.582 1 98 104 VAL A CA 1
ATOM 781 C C . VAL A 1 104 ? -8.328 13.992 5.207 1 98 104 VAL A C 1
ATOM 783 O O . VAL A 1 104 ? -7.828 13.523 4.18 1 98 104 VAL A O 1
ATOM 786 N N . ASN A 1 105 ? -9.086 13.273 6.051 1 98.06 105 ASN A N 1
ATOM 787 C CA . ASN A 1 105 ? -9.383 11.867 5.797 1 98.06 105 ASN A CA 1
ATOM 788 C C . ASN A 1 105 ? -10.078 11.672 4.449 1 98.06 105 ASN A C 1
ATOM 790 O O . ASN A 1 105 ? -9.781 10.719 3.727 1 98.06 105 ASN A O 1
ATOM 794 N N . HIS A 1 106 ? -10.977 12.555 4.184 1 97.88 106 HIS A N 1
ATOM 795 C CA . HIS A 1 106 ? -11.672 12.477 2.906 1 97.88 106 HIS A CA 1
ATOM 796 C C . HIS A 1 106 ? -10.703 12.57 1.737 1 97.88 106 HIS A C 1
ATOM 798 O O . HIS A 1 106 ? -10.773 11.781 0.793 1 97.88 106 HIS A O 1
ATOM 804 N N . HIS A 1 107 ? -9.812 13.477 1.815 1 98.31 107 HIS A N 1
ATOM 805 C CA . HIS A 1 107 ? -8.859 13.672 0.732 1 98.31 107 HIS A CA 1
ATOM 806 C C . HIS A 1 107 ? -7.934 12.461 0.593 1 98.31 107 HIS A C 1
ATOM 808 O O . HIS A 1 107 ? -7.734 11.953 -0.512 1 98.31 107 HIS A O 1
ATOM 814 N N . ILE A 1 108 ? -7.383 12.008 1.688 1 98.38 108 ILE A N 1
ATOM 815 C CA . ILE A 1 108 ? -6.484 10.867 1.659 1 98.38 108 ILE A CA 1
ATOM 816 C C . ILE A 1 108 ? -7.223 9.641 1.126 1 98.38 108 ILE A C 1
ATOM 818 O O . ILE A 1 108 ? -6.688 8.891 0.305 1 98.38 108 ILE A O 1
ATOM 822 N N . ASP A 1 109 ? -8.422 9.469 1.588 1 98.25 109 ASP A N 1
ATOM 823 C CA . ASP A 1 109 ? -9.227 8.336 1.151 1 98.25 109 ASP A CA 1
ATOM 824 C C . ASP A 1 109 ? -9.438 8.359 -0.361 1 98.25 109 ASP A C 1
ATOM 826 O O . ASP A 1 109 ? -9.375 7.32 -1.021 1 98.25 109 ASP A O 1
ATOM 830 N N . GLU A 1 110 ? -9.711 9.516 -0.886 1 98.31 110 GLU A N 1
ATOM 831 C CA . GLU A 1 110 ? -9.883 9.672 -2.326 1 98.31 110 GLU A CA 1
ATOM 832 C C . GLU A 1 110 ? -8.609 9.297 -3.082 1 98.31 110 GLU A C 1
ATOM 834 O O . GLU A 1 110 ? -8.664 8.617 -4.105 1 98.31 110 GLU A O 1
ATOM 839 N N . VAL A 1 111 ? -7.535 9.75 -2.598 1 98.56 111 VAL A N 1
ATOM 840 C CA . VAL A 1 111 ? -6.254 9.469 -3.232 1 98.56 111 VAL A CA 1
ATOM 841 C C . VAL A 1 111 ? -5.98 7.965 -3.193 1 98.56 111 VAL A C 1
ATOM 843 O O . VAL A 1 111 ? -5.621 7.367 -4.211 1 98.56 111 VAL A O 1
ATOM 846 N N . LEU A 1 112 ? -6.16 7.344 -2.051 1 98.31 112 LEU A N 1
ATOM 847 C CA . LEU A 1 112 ? -5.93 5.91 -1.896 1 98.31 112 LEU A CA 1
ATOM 848 C C . LEU A 1 112 ? -6.852 5.109 -2.811 1 98.31 112 LEU A C 1
ATOM 850 O O . LEU A 1 112 ? -6.422 4.133 -3.428 1 98.31 112 LEU A O 1
ATOM 854 N N . GLY A 1 113 ? -8.102 5.492 -2.848 1 98.31 113 GLY A N 1
ATOM 855 C CA . GLY A 1 113 ? -9.047 4.82 -3.729 1 98.31 113 GLY A CA 1
ATOM 856 C C . GLY A 1 113 ? -8.641 4.863 -5.188 1 98.31 113 GLY A C 1
ATOM 857 O O . GLY A 1 113 ? -8.68 3.842 -5.879 1 98.31 113 GLY A O 1
ATOM 858 N N . SER A 1 114 ? -8.258 6.047 -5.656 1 98.38 114 SER A N 1
ATOM 859 C CA . SER A 1 114 ? -7.824 6.211 -7.039 1 98.38 114 SER A CA 1
ATOM 860 C C . SER A 1 114 ? -6.566 5.398 -7.328 1 98.38 114 SER A C 1
ATOM 862 O O . SER A 1 114 ? -6.465 4.75 -8.367 1 98.38 114 SER A O 1
ATOM 864 N N . ALA A 1 115 ? -5.633 5.434 -6.438 1 98.25 115 ALA A N 1
ATOM 865 C CA . ALA A 1 115 ? -4.391 4.68 -6.605 1 98.25 115 ALA A CA 1
ATOM 866 C C . ALA A 1 115 ? -4.656 3.176 -6.598 1 98.25 115 ALA A C 1
ATOM 868 O O . ALA A 1 115 ? -4.043 2.428 -7.363 1 98.25 115 ALA A O 1
ATOM 869 N N . GLU A 1 116 ? -5.531 2.756 -5.711 1 98 116 GLU A N 1
ATOM 870 C CA . GLU A 1 116 ? -5.898 1.344 -5.668 1 98 116 GLU A CA 1
ATOM 871 C C . GLU A 1 116 ? -6.527 0.898 -6.984 1 98 116 GLU A C 1
ATOM 873 O O . GLU A 1 116 ? -6.25 -0.198 -7.473 1 98 116 GLU A O 1
ATOM 878 N N . ASN A 1 117 ? -7.387 1.728 -7.504 1 98.19 117 ASN A N 1
ATOM 879 C CA . ASN A 1 117 ? -7.988 1.404 -8.797 1 98.19 117 ASN A CA 1
ATOM 880 C C . ASN A 1 117 ? -6.93 1.214 -9.875 1 98.19 117 ASN A C 1
ATOM 882 O O . ASN A 1 117 ? -7.012 0.283 -10.68 1 98.19 117 ASN A O 1
ATOM 886 N N . THR A 1 118 ? -5.996 2.051 -9.875 1 98.44 118 THR A N 1
ATOM 887 C CA . THR A 1 118 ? -4.898 1.926 -10.828 1 98.44 118 THR A CA 1
ATOM 888 C C . THR A 1 118 ? -4.113 0.64 -10.578 1 98.44 118 THR A C 1
ATOM 890 O O . THR A 1 118 ? -3.799 -0.092 -11.523 1 98.44 118 THR A O 1
ATOM 893 N N . PHE A 1 119 ? -3.822 0.358 -9.391 1 98.31 119 PHE A N 1
ATOM 894 C CA . PHE A 1 119 ? -3.129 -0.855 -8.977 1 98.31 119 PHE A CA 1
ATOM 895 C C . PHE A 1 119 ? -3.865 -2.096 -9.477 1 98.31 119 PHE A C 1
ATOM 897 O O . PHE A 1 119 ? -3.266 -2.971 -10.102 1 98.31 119 PHE A O 1
ATOM 904 N N . LEU A 1 120 ? -5.105 -2.111 -9.273 1 98.25 120 LEU A N 1
ATOM 905 C CA . LEU A 1 120 ? -5.918 -3.26 -9.656 1 98.25 120 LEU A CA 1
ATOM 906 C C . LEU A 1 120 ? -5.988 -3.389 -11.18 1 98.25 120 LEU A C 1
ATOM 908 O O . LEU A 1 120 ? -5.961 -4.5 -11.711 1 98.25 120 LEU A O 1
ATOM 912 N N . GLN A 1 121 ? -6.125 -2.277 -11.805 1 98.56 121 GLN A N 1
ATOM 913 C CA . GLN A 1 121 ? -6.121 -2.291 -13.266 1 98.56 121 GLN A CA 1
ATOM 914 C C . GLN A 1 121 ? -4.816 -2.863 -13.812 1 98.56 121 GLN A C 1
ATOM 916 O O . GLN A 1 121 ? -4.828 -3.703 -14.711 1 98.56 121 GLN A O 1
ATOM 921 N N . LEU A 1 122 ? -3.74 -2.443 -13.289 1 98.62 122 LEU A N 1
ATOM 922 C CA . LEU A 1 122 ? -2.428 -2.906 -13.727 1 98.62 122 LEU A CA 1
ATOM 923 C C . LEU A 1 122 ? -2.27 -4.402 -13.477 1 98.62 122 LEU A C 1
ATOM 925 O O . LEU A 1 122 ? -1.717 -5.117 -14.312 1 98.62 122 LEU A O 1
ATOM 929 N N . LEU A 1 123 ? -2.785 -4.934 -12.352 1 98.44 123 LEU A N 1
ATOM 930 C CA . LEU A 1 123 ? -2.736 -6.359 -12.055 1 98.44 123 LEU A CA 1
ATOM 931 C C . LEU A 1 123 ? -3.506 -7.16 -13.102 1 98.44 123 LEU A C 1
ATOM 933 O O . LEU A 1 123 ? -3.207 -8.336 -13.328 1 98.44 123 LEU A O 1
ATOM 937 N N . GLY A 1 124 ? -4.445 -6.555 -13.664 1 98.56 124 GLY A N 1
ATOM 938 C CA . GLY A 1 124 ? -5.324 -7.238 -14.602 1 98.56 124 GLY A CA 1
ATOM 939 C C . GLY A 1 124 ? -4.805 -7.223 -16.031 1 98.56 124 GLY A C 1
ATOM 940 O O . GLY A 1 124 ? -5.402 -7.824 -16.922 1 98.56 124 GLY A O 1
ATOM 941 N N . GLU A 1 125 ? -3.709 -6.625 -16.281 1 98.19 125 GLU A N 1
ATOM 942 C CA . GLU A 1 125 ? -3.232 -6.387 -17.641 1 98.19 125 GLU A CA 1
ATOM 943 C C . GLU A 1 125 ? -2.473 -7.598 -18.172 1 98.19 125 GLU A C 1
ATOM 945 O O . GLU A 1 125 ? -2.4 -7.801 -19.391 1 98.19 125 GLU A O 1
ATOM 950 N N . LYS A 1 126 ? -1.862 -8.375 -17.312 1 97.88 126 LYS A N 1
ATOM 951 C CA . LYS A 1 126 ? -0.999 -9.461 -17.766 1 97.88 126 LYS A CA 1
ATOM 952 C C . LYS A 1 126 ? -1.578 -10.82 -17.375 1 97.88 126 LYS A C 1
ATOM 954 O O . LYS A 1 126 ? -2.061 -10.992 -16.25 1 97.88 126 LYS A O 1
ATOM 959 N N . ARG A 1 127 ? -1.531 -11.656 -18.359 1 98.38 127 ARG A N 1
ATOM 960 C CA . ARG A 1 127 ? -1.915 -13.039 -18.094 1 98.38 127 ARG A CA 1
ATOM 961 C C . ARG A 1 127 ? -0.748 -13.828 -17.5 1 98.38 127 ARG A C 1
ATOM 963 O O . ARG A 1 127 ? 0.414 -13.523 -17.781 1 98.38 127 ARG A O 1
ATOM 970 N N . LEU A 1 128 ? -1.083 -14.922 -16.766 1 98.56 128 LEU A N 1
ATOM 971 C CA . LEU A 1 128 ? -0.044 -15.742 -16.172 1 98.56 128 LEU A CA 1
ATOM 972 C C . LEU A 1 128 ? 0.797 -16.438 -17.234 1 98.56 128 LEU A C 1
ATOM 974 O O . LEU A 1 128 ? 2 -16.625 -17.062 1 98.56 128 LEU A O 1
ATOM 978 N N . SER A 1 129 ? 0.168 -16.781 -18.375 1 97.56 129 SER A N 1
ATOM 979 C CA . SER A 1 129 ? 0.87 -17.438 -19.469 1 97.56 129 SER A CA 1
ATOM 980 C C . SER A 1 129 ? 1.945 -16.547 -20.062 1 97.56 129 SER A C 1
ATOM 982 O O . SER A 1 129 ? 2.969 -17.031 -20.547 1 97.56 129 SER A O 1
ATOM 984 N N . GLU A 1 130 ? 1.703 -15.25 -20.047 1 97.88 130 GLU A N 1
ATOM 985 C CA . GLU A 1 130 ? 2.691 -14.305 -20.562 1 97.88 130 GLU A CA 1
ATOM 986 C C . GLU A 1 130 ? 3.922 -14.25 -19.656 1 97.88 130 GLU A C 1
ATOM 988 O O . GLU A 1 130 ? 5.051 -14.164 -20.141 1 97.88 130 GLU A O 1
ATOM 993 N N . ILE A 1 131 ? 3.67 -14.352 -18.375 1 97.81 131 ILE A N 1
ATOM 994 C CA . ILE A 1 131 ? 4.789 -14.391 -17.438 1 97.81 131 ILE A CA 1
ATOM 995 C C . ILE A 1 131 ? 5.562 -15.695 -17.625 1 97.81 131 ILE A C 1
ATOM 997 O O . ILE A 1 131 ? 6.797 -15.695 -17.641 1 97.81 131 ILE A O 1
ATOM 1001 N N . ALA A 1 132 ? 4.891 -16.781 -17.766 1 97.06 132 ALA A N 1
ATOM 1002 C CA . ALA A 1 132 ? 5.512 -18.078 -18 1 97.06 132 ALA A CA 1
ATOM 1003 C C . ALA A 1 132 ? 6.363 -18.062 -19.266 1 97.06 132 ALA A C 1
ATOM 1005 O O . ALA A 1 132 ? 7.465 -18.609 -19.281 1 97.06 132 ALA A O 1
ATOM 1006 N N . HIS A 1 133 ? 5.836 -17.469 -20.281 1 95.5 133 HIS A N 1
ATOM 1007 C CA . HIS A 1 133 ? 6.539 -17.375 -21.547 1 95.5 133 HIS A CA 1
ATOM 1008 C C . HIS A 1 133 ? 7.852 -16.609 -21.406 1 95.5 133 HIS A C 1
ATOM 1010 O O . HIS A 1 133 ? 8.859 -16.984 -22.016 1 95.5 133 HIS A O 1
ATOM 1016 N N . ASN A 1 134 ? 7.859 -15.609 -20.609 1 92.44 134 ASN A N 1
ATOM 1017 C CA . ASN A 1 134 ? 9.062 -14.82 -20.375 1 92.44 134 ASN A CA 1
ATOM 1018 C C . ASN A 1 134 ? 10.148 -15.648 -19.672 1 92.44 134 ASN A C 1
ATOM 1020 O O . ASN A 1 134 ? 11.336 -15.422 -19.891 1 92.44 134 ASN A O 1
ATOM 1024 N N . VAL A 1 135 ? 9.789 -16.578 -18.875 1 93 135 VAL A N 1
ATOM 1025 C CA . VAL A 1 135 ? 10.727 -17.453 -18.188 1 93 135 VAL A CA 1
ATOM 1026 C C . VAL A 1 135 ? 11.398 -18.391 -19.203 1 93 135 VAL A C 1
ATOM 1028 O O . VAL A 1 135 ? 12.617 -18.594 -19.156 1 93 135 VAL A O 1
ATOM 1031 N N . THR A 1 136 ? 10.648 -18.922 -20.062 1 87.12 136 THR A N 1
ATOM 1032 C CA . THR A 1 136 ? 11.156 -19.906 -21.016 1 87.12 136 THR A CA 1
ATOM 1033 C C . THR A 1 136 ? 12.039 -19.234 -22.062 1 87.12 136 THR A C 1
ATOM 1035 O O . THR A 1 136 ? 12.977 -19.859 -22.578 1 87.12 136 THR A O 1
ATOM 1038 N N . THR A 1 137 ? 11.695 -18.016 -22.375 1 83.19 137 THR A N 1
ATOM 1039 C CA . THR A 1 137 ? 12.484 -17.312 -23.375 1 83.19 137 THR A CA 1
ATOM 1040 C C . THR A 1 137 ? 13.797 -16.812 -22.781 1 83.19 137 THR A C 1
ATOM 1042 O O . THR A 1 137 ? 14.805 -16.703 -23.484 1 83.19 137 THR A O 1
ATOM 1045 N N . ALA A 1 138 ? 13.805 -16.484 -21.5 1 72.38 138 ALA A N 1
ATOM 1046 C CA . ALA A 1 138 ? 15.039 -16.047 -20.844 1 72.38 138 ALA A CA 1
ATOM 1047 C C . ALA A 1 138 ? 16 -17.219 -20.656 1 72.38 138 ALA A C 1
ATOM 1049 O O . ALA A 1 138 ? 17.219 -17.047 -20.766 1 72.38 138 ALA A O 1
ATOM 1050 N N . LYS A 1 139 ? 15.531 -18.391 -20.234 1 65 139 LYS A N 1
ATOM 1051 C CA . LYS A 1 139 ? 16.375 -19.578 -20.094 1 65 139 LYS A CA 1
ATOM 1052 C C . LYS A 1 139 ? 16.984 -19.969 -21.438 1 65 139 LYS A C 1
ATOM 1054 O O . LYS A 1 139 ? 18.156 -20.391 -21.484 1 65 139 LYS A O 1
ATOM 1059 N N . SER A 1 140 ? 16.219 -19.906 -22.469 1 53.34 140 SER A N 1
ATOM 1060 C CA . SER A 1 140 ? 16.781 -20.234 -23.766 1 53.34 140 SER A CA 1
ATOM 1061 C C . SER A 1 140 ? 17.875 -19.25 -24.156 1 53.34 140 SER A C 1
ATOM 1063 O O . SER A 1 140 ? 18.844 -19.625 -24.812 1 53.34 140 SER A O 1
ATOM 1065 N N . ARG A 1 141 ? 17.766 -18.141 -23.531 1 49.56 141 ARG A N 1
ATOM 1066 C CA . ARG A 1 141 ? 18.812 -17.172 -23.844 1 49.56 141 ARG A CA 1
ATOM 1067 C C . ARG A 1 141 ? 20.078 -17.453 -23.047 1 49.56 141 ARG A C 1
ATOM 1069 O O . ARG A 1 141 ? 21.156 -16.984 -23.406 1 49.56 141 ARG A O 1
ATOM 1076 N N . LYS A 1 142 ? 19.828 -17.844 -21.938 1 57.06 142 LYS A N 1
ATOM 1077 C CA . LYS A 1 142 ? 21.047 -18.062 -21.156 1 57.06 142 LYS A CA 1
ATOM 1078 C C . LYS A 1 142 ? 21.766 -19.328 -21.609 1 57.06 142 LYS A C 1
ATOM 1080 O O . LYS A 1 142 ? 22.859 -19.625 -21.125 1 57.06 142 LYS A O 1
ATOM 1085 N N . THR A 1 143 ? 21.109 -20.281 -22.016 1 39.91 143 THR A N 1
ATOM 1086 C CA . THR A 1 143 ? 21.828 -21.469 -22.484 1 39.91 143 THR A CA 1
ATOM 1087 C C . THR A 1 143 ? 22.688 -21.141 -23.703 1 39.91 143 THR A C 1
ATOM 1089 O O . THR A 1 143 ? 23.5 -21.969 -24.125 1 39.91 143 THR A O 1
ATOM 1092 N N . ILE A 1 144 ? 22.266 -20.234 -24.406 1 37.03 144 ILE A N 1
ATOM 1093 C CA . ILE A 1 144 ? 23.141 -19.984 -25.547 1 37.03 144 ILE A CA 1
ATOM 1094 C C . ILE A 1 144 ? 24.406 -19.25 -25.078 1 37.03 144 ILE A C 1
ATOM 1096 O O . ILE A 1 144 ? 25.328 -19.047 -25.859 1 37.03 144 ILE A O 1
ATOM 1100 N N . GLN A 1 145 ? 24.281 -18.594 -23.906 1 30.48 145 GLN A N 1
ATOM 1101 C CA . GLN A 1 145 ? 25.609 -18.031 -23.641 1 30.48 145 GLN A CA 1
ATOM 1102 C C . GLN A 1 145 ? 26.531 -19.094 -23.016 1 30.48 145 GLN A C 1
ATOM 1104 O O . GLN A 1 145 ? 26.109 -19.859 -22.156 1 30.48 145 GLN A O 1
ATOM 1109 N N . MET B 1 1 ? -2.527 -5.656 10.664 1 62.84 1 MET B N 1
ATOM 1110 C CA . MET B 1 1 ? -1.42 -4.719 10.508 1 62.84 1 MET B CA 1
ATOM 1111 C C . MET B 1 1 ? -1.866 -3.291 10.812 1 62.84 1 MET B C 1
ATOM 1113 O O . MET B 1 1 ? -2.943 -2.869 10.383 1 62.84 1 MET B O 1
ATOM 1117 N N . GLN B 1 2 ? -1.131 -2.701 11.758 1 83.56 2 GLN B N 1
ATOM 1118 C CA . GLN B 1 2 ? -1.486 -1.322 12.078 1 83.56 2 GLN B CA 1
ATOM 1119 C C . GLN B 1 2 ? -1.073 -0.372 10.953 1 83.56 2 GLN B C 1
ATOM 1121 O O . GLN B 1 2 ? 0.044 -0.459 10.438 1 83.56 2 GLN B O 1
ATOM 1126 N N . ARG B 1 3 ? -2.01 0.397 10.43 1 91.44 3 ARG B N 1
ATOM 1127 C CA . ARG B 1 3 ? -1.734 1.326 9.336 1 91.44 3 ARG B CA 1
ATOM 1128 C C . ARG B 1 3 ? -1.016 2.57 9.844 1 91.44 3 ARG B C 1
ATOM 1130 O O . ARG B 1 3 ? -1.136 2.928 11.023 1 91.44 3 ARG B O 1
ATOM 1137 N N . ASP B 1 4 ? -0.223 3.131 9.023 1 94.5 4 ASP B N 1
ATOM 1138 C CA . ASP B 1 4 ? 0.541 4.34 9.328 1 94.5 4 ASP B CA 1
ATOM 1139 C C . ASP B 1 4 ? -0.334 5.582 9.203 1 94.5 4 ASP B C 1
ATOM 1141 O O . ASP B 1 4 ? -0.642 6.027 8.094 1 94.5 4 ASP B O 1
ATOM 1145 N N . THR B 1 5 ? -0.671 6.199 10.312 1 95.12 5 THR B N 1
ATOM 1146 C CA . THR B 1 5 ? -1.596 7.328 10.312 1 95.12 5 THR B CA 1
ATOM 1147 C C . THR B 1 5 ? -0.838 8.648 10.43 1 95.12 5 THR B C 1
ATOM 1149 O O . THR B 1 5 ? -1.45 9.711 10.531 1 95.12 5 THR B O 1
ATOM 1152 N N . ARG B 1 6 ? 0.421 8.633 10.312 1 95.19 6 ARG B N 1
ATOM 1153 C CA . ARG B 1 6 ? 1.221 9.828 10.539 1 95.19 6 ARG B CA 1
ATOM 1154 C C . ARG B 1 6 ? 0.87 10.922 9.539 1 95.19 6 ARG B C 1
ATOM 1156 O O . ARG B 1 6 ? 0.728 12.086 9.906 1 95.19 6 ARG B O 1
ATOM 1163 N N . LEU B 1 7 ? 0.728 10.562 8.297 1 97.5 7 LEU B N 1
ATOM 1164 C CA . LEU B 1 7 ? 0.4 11.555 7.289 1 97.5 7 LEU B CA 1
ATOM 1165 C C . LEU B 1 7 ? -0.888 12.289 7.645 1 97.5 7 LEU B C 1
ATOM 1167 O O . LEU B 1 7 ? -0.915 13.523 7.684 1 97.5 7 LEU B O 1
ATOM 1171 N N . ALA B 1 8 ? -1.901 11.547 7.93 1 97.56 8 ALA B N 1
ATOM 1172 C CA . ALA B 1 8 ? -3.197 12.133 8.258 1 97.56 8 ALA B CA 1
ATOM 1173 C C . ALA B 1 8 ? -3.098 13.023 9.492 1 97.56 8 ALA B C 1
ATOM 1175 O O . ALA B 1 8 ? -3.66 14.125 9.516 1 97.56 8 ALA B O 1
ATOM 1176 N N . ARG B 1 9 ? -2.434 12.625 10.438 1 96.62 9 ARG B N 1
ATOM 1177 C CA . ARG B 1 9 ? -2.311 13.367 11.688 1 96.62 9 ARG B CA 1
ATOM 1178 C C . ARG B 1 9 ? -1.552 14.672 11.484 1 96.62 9 ARG B C 1
ATOM 1180 O O . ARG B 1 9 ? -1.939 15.711 12.016 1 96.62 9 ARG B O 1
ATOM 1187 N N . LEU B 1 10 ? -0.472 14.602 10.773 1 97.56 10 LEU B N 1
ATOM 1188 C CA . LEU B 1 10 ? 0.324 15.805 10.539 1 97.56 10 LEU B CA 1
ATOM 1189 C C . LEU B 1 10 ? -0.447 16.812 9.703 1 97.56 10 LEU B C 1
ATOM 1191 O O . LEU B 1 10 ? -0.369 18.016 9.945 1 97.56 10 LEU B O 1
ATOM 1195 N N . LEU B 1 11 ? -1.164 16.312 8.711 1 98.25 11 LEU B N 1
ATOM 1196 C CA . LEU B 1 11 ? -2.02 17.203 7.934 1 98.25 11 LEU B CA 1
ATOM 1197 C C . LEU B 1 11 ? -3.076 17.859 8.82 1 98.25 11 LEU B C 1
ATOM 1199 O O . LEU B 1 11 ? -3.33 19.062 8.711 1 98.25 11 LEU B O 1
ATOM 1203 N N . HIS B 1 12 ? -3.703 17.078 9.688 1 97.69 12 HIS B N 1
ATOM 1204 C CA . HIS B 1 12 ? -4.676 17.578 10.648 1 97.69 12 HIS B CA 1
ATOM 1205 C C . HIS B 1 12 ? -4.082 18.703 11.492 1 97.69 12 HIS B C 1
ATOM 1207 O O . HIS B 1 12 ? -4.656 19.797 11.57 1 97.69 12 HIS B O 1
ATOM 1213 N N . ILE B 1 13 ? -2.918 18.547 12.008 1 97.44 13 ILE B N 1
ATOM 1214 C CA . ILE B 1 13 ? -2.264 19.5 12.891 1 97.44 13 ILE B CA 1
ATOM 1215 C C . ILE B 1 13 ? -1.952 20.781 12.117 1 97.44 13 ILE B C 1
ATOM 1217 O O . ILE B 1 13 ? -2.277 21.891 12.562 1 97.44 13 ILE B O 1
ATOM 1221 N N . LEU B 1 14 ? -1.373 20.656 10.945 1 98.12 14 LEU B N 1
ATOM 1222 C CA . LEU B 1 14 ? -0.935 21.812 10.164 1 98.12 14 LEU B CA 1
ATOM 1223 C C . LEU B 1 14 ? -2.121 22.672 9.766 1 98.12 14 LEU B C 1
ATOM 1225 O O . LEU B 1 14 ? -2.057 23.906 9.867 1 98.12 14 LEU B O 1
ATOM 1229 N N . ILE B 1 15 ? -3.133 22.016 9.352 1 98 15 ILE B N 1
ATOM 1230 C CA . ILE B 1 15 ? -4.301 22.766 8.898 1 98 15 ILE B CA 1
ATOM 1231 C C . ILE B 1 15 ? -4.984 23.422 10.102 1 98 15 ILE B C 1
ATOM 1233 O O . ILE B 1 15 ? -5.438 24.562 10.016 1 98 15 ILE B O 1
ATOM 1237 N N . HIS B 1 16 ? -5.066 22.734 11.234 1 96.19 16 HIS B N 1
ATOM 1238 C CA . HIS B 1 16 ? -5.586 23.344 12.453 1 96.19 16 HIS B CA 1
ATOM 1239 C C . HIS B 1 16 ? -4.793 24.594 12.836 1 96.19 16 HIS B C 1
ATOM 1241 O O . HIS B 1 16 ? -5.375 25.625 13.164 1 96.19 16 HIS B O 1
ATOM 1247 N N . MET B 1 17 ? -3.514 24.438 12.812 1 96.44 17 MET B N 1
ATOM 1248 C CA . MET B 1 17 ? -2.658 25.562 13.148 1 96.44 17 MET B CA 1
ATOM 1249 C C . MET B 1 17 ? -2.914 26.734 12.203 1 96.44 17 MET B C 1
ATOM 1251 O O . MET B 1 17 ? -3.014 27.891 12.641 1 96.44 17 MET B O 1
ATOM 1255 N N . HIS B 1 18 ? -2.998 26.375 10.961 1 96.81 18 HIS B N 1
ATOM 1256 C CA . HIS B 1 18 ? -3.256 27.406 9.961 1 96.81 18 HIS B CA 1
ATOM 1257 C C . HIS B 1 18 ? -4.562 28.141 10.25 1 96.81 18 HIS B C 1
ATOM 1259 O O . HIS B 1 18 ? -4.617 29.375 10.172 1 96.81 18 HIS B O 1
ATOM 1265 N N . LEU B 1 19 ? -5.609 27.484 10.648 1 95.38 19 LEU B N 1
ATOM 1266 C CA . LEU B 1 19 ? -6.941 28.031 10.852 1 95.38 19 LEU B CA 1
ATOM 1267 C C . LEU B 1 19 ? -7.02 28.766 12.188 1 95.38 19 LEU B C 1
ATOM 1269 O O . LEU B 1 19 ? -7.949 29.547 12.422 1 95.38 19 LEU B O 1
ATOM 1273 N N . ARG B 1 20 ? -6.02 28.5 13.078 1 92.62 20 ARG B N 1
ATOM 1274 C CA . ARG B 1 20 ? -6.102 29.062 14.422 1 92.62 20 ARG B CA 1
ATOM 1275 C C . ARG B 1 20 ? -4.938 30.016 14.688 1 92.62 20 ARG B C 1
ATOM 1277 O O . ARG B 1 20 ? -4.41 30.062 15.805 1 92.62 20 ARG B O 1
ATOM 1284 N N . GLY B 1 21 ? -4.48 30.719 13.711 1 91.88 21 GLY B N 1
ATOM 1285 C CA . GLY B 1 21 ? -3.525 31.797 13.93 1 91.88 21 GLY B CA 1
ATOM 1286 C C . GLY B 1 21 ? -2.086 31.375 13.688 1 91.88 21 GLY B C 1
ATOM 1287 O O . GLY B 1 21 ? -1.172 32.188 13.781 1 91.88 21 GLY B O 1
ATOM 1288 N N . GLY B 1 22 ? -1.775 30.062 13.484 1 94.44 22 GLY B N 1
ATOM 1289 C CA . GLY B 1 22 ? -0.484 29.625 12.977 1 94.44 22 GLY B CA 1
ATOM 1290 C C . GLY B 1 22 ? 0.443 29.125 14.062 1 94.44 22 GLY B C 1
ATOM 1291 O O . GLY B 1 22 ? 1.592 28.766 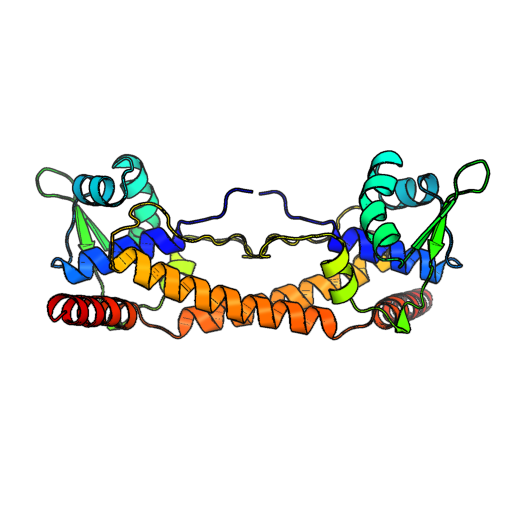13.789 1 94.44 22 GLY B O 1
ATOM 1292 N N . ALA B 1 23 ? -0.054 29.172 15.383 1 95 23 ALA B N 1
ATOM 1293 C CA . ALA B 1 23 ? 0.774 28.719 16.5 1 95 23 ALA B CA 1
ATOM 1294 C C . ALA B 1 23 ? -0.011 27.797 17.422 1 95 23 ALA B C 1
ATOM 1296 O O . ALA B 1 23 ? -1.227 27.938 17.578 1 95 23 ALA B O 1
ATOM 1297 N N . SER B 1 24 ? 0.684 26.812 17.984 1 96.25 24 SER B N 1
ATOM 1298 C CA . SER B 1 24 ? 0.071 25.906 18.953 1 96.25 24 SER B CA 1
ATOM 1299 C C . SER B 1 24 ? 1.124 25.25 19.828 1 96.25 24 SER B C 1
ATOM 1301 O O . SER B 1 24 ? 2.293 25.156 19.453 1 96.25 24 SER B O 1
ATOM 1303 N N . THR B 1 25 ? 0.727 24.922 21.031 1 95.75 25 THR B N 1
ATOM 1304 C CA . THR B 1 25 ? 1.634 24.172 21.891 1 95.75 25 THR B CA 1
ATOM 1305 C C . THR B 1 25 ? 1.425 22.672 21.719 1 95.75 25 THR B C 1
ATOM 1307 O O . THR B 1 25 ? 0.371 22.234 21.25 1 95.75 25 THR B O 1
ATOM 1310 N N . SER B 1 26 ? 2.479 21.891 22.188 1 96.25 26 SER B N 1
ATOM 1311 C CA . SER B 1 26 ? 2.338 20.438 22.156 1 96.25 26 SER B CA 1
ATOM 1312 C C . SER B 1 26 ? 1.187 19.984 23.047 1 96.25 26 SER B C 1
ATOM 1314 O O . SER B 1 26 ? 0.513 19 22.75 1 96.25 26 SER B O 1
ATOM 1316 N N . GLU B 1 27 ? 0.911 20.75 24.094 1 95.56 27 GLU B N 1
ATOM 1317 C CA . GLU B 1 27 ? -0.186 20.422 25.016 1 95.56 27 GLU B CA 1
ATOM 1318 C C . GLU B 1 27 ? -1.539 20.609 24.328 1 95.56 27 GLU B C 1
ATOM 1320 O O . GLU B 1 27 ? -2.418 19.75 24.438 1 95.56 27 GLU B O 1
ATOM 1325 N N . THR B 1 28 ? -1.707 21.703 23.672 1 95.5 28 THR B N 1
ATOM 1326 C CA . THR B 1 28 ? -2.949 21.984 22.953 1 95.5 28 THR B CA 1
ATOM 1327 C C . THR B 1 28 ? -3.191 20.953 21.859 1 95.5 28 THR B C 1
ATOM 1329 O O . THR B 1 28 ? -4.305 20.438 21.719 1 95.5 28 THR B O 1
ATOM 1332 N N . ILE B 1 29 ? -2.172 20.625 21.094 1 96.56 29 ILE B N 1
ATOM 1333 C CA . ILE B 1 29 ? -2.27 19.656 20.016 1 96.56 29 ILE B CA 1
ATOM 1334 C C . ILE B 1 29 ? -2.609 18.281 20.594 1 96.56 29 ILE B C 1
ATOM 1336 O O . ILE B 1 29 ? -3.436 17.547 20.031 1 96.56 29 ILE B O 1
ATOM 1340 N N . ALA B 1 30 ? -1.954 17.938 21.672 1 96.88 30 ALA B N 1
ATOM 1341 C CA . ALA B 1 30 ? -2.191 16.641 22.312 1 96.88 30 ALA B CA 1
ATOM 1342 C C . ALA B 1 30 ? -3.648 16.5 22.75 1 96.88 30 ALA B C 1
ATOM 1344 O O . ALA B 1 30 ? -4.242 15.43 22.609 1 96.88 30 ALA B O 1
ATOM 1345 N N . LEU B 1 31 ? -4.207 17.547 23.281 1 96.25 31 LEU B N 1
ATOM 1346 C CA . LEU B 1 31 ? -5.613 17.547 23.672 1 96.25 31 LEU B CA 1
ATOM 1347 C C . LEU B 1 31 ? -6.512 17.328 22.453 1 96.25 31 LEU B C 1
ATOM 1349 O O . LEU B 1 31 ? -7.441 16.516 22.5 1 96.25 31 LEU B O 1
ATOM 1353 N N . MET B 1 32 ? -6.18 18 21.359 1 94.69 32 MET B N 1
ATOM 1354 C CA . MET B 1 32 ? -6.957 17.891 20.125 1 94.69 32 MET B CA 1
ATOM 1355 C C . MET B 1 32 ? -6.922 16.469 19.578 1 94.69 32 MET B C 1
ATOM 1357 O O . MET B 1 32 ? -7.941 15.945 19.125 1 94.69 32 MET B O 1
ATOM 1361 N N . LEU B 1 33 ? -5.781 15.828 19.688 1 95.12 33 LEU B N 1
ATOM 1362 C CA . LEU B 1 33 ? -5.582 14.516 19.094 1 95.12 33 LEU B CA 1
ATOM 1363 C C . LEU B 1 33 ? -5.77 13.414 20.125 1 95.12 33 LEU B C 1
ATOM 1365 O O . LEU B 1 33 ? -5.602 12.227 19.812 1 95.12 33 LEU B O 1
ATOM 1369 N N . HIS B 1 34 ? -6.031 13.773 21.375 1 95.31 34 HIS B N 1
ATOM 1370 C CA . HIS B 1 34 ? -6.168 12.812 22.469 1 95.31 34 HIS B CA 1
ATOM 1371 C C . HIS B 1 34 ? -4.93 11.93 22.578 1 95.31 34 HIS B C 1
ATOM 1373 O O . HIS B 1 34 ? -5.039 10.695 22.594 1 95.31 34 HIS B O 1
ATOM 1379 N N . THR B 1 35 ? -3.848 12.508 22.609 1 95.81 35 THR B N 1
ATOM 1380 C CA . THR B 1 35 ? -2.566 11.82 22.703 1 95.81 35 THR B CA 1
ATOM 1381 C C . THR B 1 35 ? -1.661 12.5 23.734 1 95.81 35 THR B C 1
ATOM 1383 O O . THR B 1 35 ? -2.127 13.305 24.531 1 95.81 35 THR B O 1
ATOM 1386 N N . ASN B 1 36 ? -0.393 12.102 23.797 1 95.94 36 ASN B N 1
ATOM 1387 C CA . ASN B 1 36 ? 0.598 12.656 24.703 1 95.94 36 ASN B CA 1
ATOM 1388 C C . ASN B 1 36 ? 1.463 13.711 24.031 1 95.94 36 ASN B C 1
ATOM 1390 O O . ASN B 1 36 ? 1.853 13.547 22.875 1 95.94 36 ASN B O 1
ATOM 1394 N N . PRO B 1 37 ? 1.706 14.82 24.828 1 95.81 37 PRO B N 1
ATOM 1395 C CA . PRO B 1 37 ? 2.518 15.875 24.219 1 95.81 37 PRO B CA 1
ATOM 1396 C C . PRO B 1 37 ? 3.885 15.383 23.75 1 95.81 37 PRO B C 1
ATOM 1398 O O . PRO B 1 37 ? 4.453 15.93 22.812 1 95.81 37 PRO B O 1
ATOM 1401 N N . VAL B 1 38 ? 4.387 14.406 24.359 1 96.44 38 VAL B N 1
ATOM 1402 C CA . VAL B 1 38 ? 5.672 13.844 23.953 1 96.44 38 VAL B CA 1
ATOM 1403 C C . VAL B 1 38 ? 5.555 13.25 22.562 1 96.44 38 VAL B C 1
ATOM 1405 O O . VAL B 1 38 ? 6.43 13.453 21.719 1 96.44 38 VAL B O 1
ATOM 1408 N N . LEU B 1 39 ? 4.461 12.531 22.219 1 95.69 39 LEU B N 1
ATOM 1409 C CA . LEU B 1 39 ? 4.227 11.953 20.906 1 95.69 39 LEU B CA 1
ATOM 1410 C C . LEU B 1 39 ? 4.047 13.047 19.859 1 95.69 39 LEU B C 1
ATOM 1412 O O . LEU B 1 39 ? 4.492 12.906 18.719 1 95.69 39 LEU B O 1
ATOM 1416 N N . VAL B 1 40 ? 3.412 14.094 20.266 1 96 40 VAL B N 1
ATOM 1417 C CA . VAL B 1 40 ? 3.229 15.219 19.359 1 96 40 VAL B CA 1
ATOM 1418 C C . VAL B 1 40 ? 4.59 15.789 18.969 1 96 40 VAL B C 1
ATOM 1420 O O . VAL B 1 40 ? 4.852 16.016 17.781 1 96 40 VAL B O 1
ATOM 1423 N N . ARG B 1 41 ? 5.445 16.031 19.938 1 95.81 41 ARG B N 1
ATOM 1424 C CA . ARG B 1 41 ? 6.766 16.594 19.656 1 95.81 41 ARG B CA 1
ATOM 1425 C C . ARG B 1 41 ? 7.559 15.68 18.734 1 95.81 41 ARG B C 1
ATOM 1427 O O . ARG B 1 41 ? 8.203 16.141 17.781 1 95.81 41 ARG B O 1
ATOM 1434 N N . ARG B 1 42 ? 7.465 14.414 18.906 1 95.19 42 ARG B N 1
ATOM 1435 C CA . ARG B 1 42 ? 8.172 13.445 18.078 1 95.19 42 ARG B CA 1
ATOM 1436 C C . ARG B 1 42 ? 7.641 13.469 16.641 1 95.19 42 ARG B C 1
ATOM 1438 O O . ARG B 1 42 ? 8.422 13.422 15.688 1 95.19 42 ARG B O 1
ATOM 1445 N N . THR B 1 43 ? 6.375 13.508 16.547 1 93.44 43 THR B N 1
ATOM 1446 C CA . THR B 1 43 ? 5.73 13.461 15.234 1 93.44 43 THR B CA 1
ATOM 1447 C C . THR B 1 43 ? 6.023 14.727 14.438 1 93.44 43 THR B C 1
ATOM 1449 O O . THR B 1 43 ? 6.191 14.672 13.219 1 93.44 43 THR B O 1
ATOM 1452 N N . MET B 1 44 ? 6.152 15.789 15.188 1 96.69 44 MET B N 1
ATOM 1453 C CA . MET B 1 44 ? 6.328 17.094 14.562 1 96.69 44 MET B CA 1
ATOM 1454 C C . MET B 1 44 ? 7.789 17.312 14.172 1 96.69 44 MET B C 1
ATOM 1456 O O . MET B 1 44 ? 8.094 18.219 13.391 1 96.69 44 MET B O 1
ATOM 1460 N N . ALA B 1 45 ? 8.609 16.547 14.68 1 96.69 45 ALA B N 1
ATOM 1461 C CA . ALA B 1 45 ? 10.047 16.719 14.492 1 96.69 45 ALA B CA 1
ATOM 1462 C C . ALA B 1 45 ? 10.406 16.703 13.008 1 96.69 45 ALA B C 1
ATOM 1464 O O . ALA B 1 45 ? 11.219 17.516 12.547 1 96.69 45 ALA B O 1
ATOM 1465 N N . ALA B 1 46 ? 9.797 15.836 12.266 1 95.38 46 ALA B N 1
ATOM 1466 C CA . ALA B 1 46 ? 10.086 15.727 10.844 1 95.38 46 ALA B CA 1
ATOM 1467 C C . ALA B 1 46 ? 9.711 17.016 10.109 1 95.38 46 ALA B C 1
ATOM 1469 O O . ALA B 1 46 ? 10.422 17.438 9.188 1 95.38 46 ALA B O 1
ATOM 1470 N N . LEU B 1 47 ? 8.68 17.609 10.477 1 97.19 47 LEU B N 1
ATOM 1471 C CA . LEU B 1 47 ? 8.234 18.844 9.852 1 97.19 47 LEU B CA 1
ATOM 1472 C C . LEU B 1 47 ? 9.172 20 10.203 1 97.19 47 LEU B C 1
ATOM 1474 O O . LEU B 1 47 ? 9.414 20.891 9.375 1 97.19 47 LEU B O 1
ATOM 1478 N N . ARG B 1 48 ? 9.594 19.984 11.469 1 97.44 48 ARG B N 1
ATOM 1479 C CA . ARG B 1 48 ? 10.57 20.984 11.883 1 97.44 48 ARG B CA 1
ATOM 1480 C C . ARG B 1 48 ? 11.852 20.875 11.062 1 97.44 48 ARG B C 1
ATOM 1482 O O . ARG B 1 48 ? 12.383 21.891 10.602 1 97.44 48 ARG B O 1
ATOM 1489 N N . GLU B 1 49 ? 12.281 19.672 10.852 1 97 49 GLU B N 1
ATOM 1490 C CA . GLU B 1 49 ? 13.508 19.422 10.102 1 97 49 GLU B CA 1
ATOM 1491 C C . GLU B 1 49 ? 13.359 19.844 8.648 1 97 49 GLU B C 1
ATOM 1493 O O . GLU B 1 49 ? 14.336 20.281 8.023 1 97 49 GLU B O 1
ATOM 1498 N N . SER B 1 50 ? 12.188 19.75 8.133 1 96.69 50 SER B N 1
ATOM 1499 C CA . SER B 1 50 ? 11.922 20.125 6.754 1 96.69 50 SER B CA 1
ATOM 1500 C C . SER B 1 50 ? 11.688 21.625 6.629 1 96.69 50 SER B C 1
ATOM 1502 O O . SER B 1 50 ? 11.531 22.156 5.52 1 96.69 50 SER B O 1
ATOM 1504 N N . GLY B 1 51 ? 11.555 22.297 7.754 1 97.25 51 GLY B N 1
ATOM 1505 C CA . GLY B 1 51 ? 11.414 23.75 7.754 1 97.25 51 GLY B CA 1
ATOM 1506 C C . GLY B 1 51 ? 9.977 24.203 7.594 1 97.25 51 GLY B C 1
ATOM 1507 O O . GLY B 1 51 ? 9.727 25.375 7.316 1 97.25 51 GLY B O 1
ATOM 1508 N N . TYR B 1 52 ? 9.039 23.328 7.742 1 97.75 52 TYR B N 1
ATOM 1509 C CA . TYR B 1 52 ? 7.637 23.703 7.578 1 97.75 52 TYR B CA 1
ATOM 1510 C C . TYR B 1 52 ? 7.094 24.344 8.852 1 97.75 52 TYR B C 1
ATOM 1512 O O . TYR B 1 52 ? 6.109 25.094 8.805 1 97.75 52 TYR B O 1
ATOM 1520 N N . VAL B 1 53 ? 7.754 24 10 1 98 53 VAL B N 1
ATOM 1521 C CA . VAL B 1 53 ? 7.422 24.594 11.297 1 98 53 VAL B CA 1
ATOM 1522 C C . VAL B 1 53 ? 8.703 24.938 12.047 1 98 53 VAL B C 1
ATOM 1524 O O . VAL B 1 53 ? 9.781 24.453 11.703 1 98 53 VAL B O 1
ATOM 1527 N N . LYS B 1 54 ? 8.492 25.797 12.977 1 97.69 54 LYS B N 1
ATOM 1528 C CA . LYS B 1 54 ? 9.539 26.094 13.953 1 97.69 54 LYS B CA 1
ATOM 1529 C C . LYS B 1 54 ? 9.062 25.781 15.375 1 97.69 54 LYS B C 1
ATOM 1531 O O . LYS B 1 54 ? 7.863 25.797 15.648 1 97.69 54 LYS B O 1
ATOM 1536 N N . SER B 1 55 ? 10.039 25.453 16.203 1 96.5 55 SER B N 1
ATOM 1537 C CA . SER B 1 55 ? 9.711 25.172 17.594 1 96.5 55 SER B CA 1
ATOM 1538 C C . SER B 1 55 ? 10.547 26.016 18.547 1 96.5 55 SER B C 1
ATOM 1540 O O . SER B 1 55 ? 11.719 26.281 18.281 1 96.5 55 SER B O 1
ATOM 1542 N N . THR B 1 56 ? 9.891 26.578 19.5 1 91 56 THR B N 1
ATOM 1543 C CA . THR B 1 56 ? 10.594 27.297 20.562 1 91 56 THR B CA 1
ATOM 1544 C C . THR B 1 56 ? 10.281 26.688 21.922 1 91 56 THR B C 1
ATOM 1546 O O . THR B 1 56 ? 9.164 26.219 22.156 1 91 56 THR B O 1
ATOM 1549 N N . GLY B 1 57 ? 11.266 26.562 22.766 1 86.06 57 GLY B N 1
ATOM 1550 C CA . GLY B 1 57 ? 11.109 26.016 24.109 1 86.06 57 GLY B CA 1
ATOM 1551 C C . GLY B 1 57 ? 10.703 27.062 25.125 1 86.06 57 GLY B C 1
ATOM 1552 O O . GLY B 1 57 ? 10.734 28.25 24.859 1 86.06 57 GLY B O 1
ATOM 1553 N N . GLY B 1 58 ? 10.367 26.594 26.391 1 79.56 58 GLY B N 1
ATOM 1554 C CA . GLY B 1 58 ? 10.094 27.453 27.531 1 79.56 58 GLY B CA 1
ATOM 1555 C C . GLY B 1 58 ? 8.633 27.859 27.641 1 79.56 58 GLY B C 1
ATOM 1556 O O . GLY B 1 58 ? 7.809 27.422 26.828 1 79.56 58 GLY B O 1
ATOM 1557 N N . PRO B 1 59 ? 8.406 28.75 28.656 1 77.12 59 PRO B N 1
ATOM 1558 C CA . PRO B 1 59 ? 7.043 29.25 28.844 1 77.12 59 PRO B CA 1
ATOM 1559 C C . PRO B 1 59 ? 6.527 30.031 27.625 1 77.12 59 PRO B C 1
ATOM 1561 O O . PRO B 1 59 ? 7.23 30.906 27.109 1 77.12 59 PRO B O 1
ATOM 1564 N N . GLY B 1 60 ? 5.441 29.641 26.969 1 75.94 60 GLY B N 1
ATOM 1565 C CA . GLY B 1 60 ? 4.855 30.266 25.797 1 75.94 60 GLY B CA 1
ATOM 1566 C C . GLY B 1 60 ? 5.383 29.703 24.484 1 75.94 60 GLY B C 1
ATOM 1567 O O . GLY B 1 60 ? 5.055 30.203 23.422 1 75.94 60 GLY B O 1
ATOM 1568 N N . GLY B 1 61 ? 6.293 28.812 24.75 1 90.19 61 GLY B N 1
ATOM 1569 C CA . GLY B 1 61 ? 6.848 28.172 23.562 1 90.19 61 GLY B CA 1
ATOM 1570 C C . GLY B 1 61 ? 5.883 27.219 22.891 1 90.19 61 GLY B C 1
ATOM 1571 O O . GLY B 1 61 ? 4.734 27.078 23.312 1 90.19 61 GLY B O 1
ATOM 1572 N N . GLY B 1 62 ? 6.27 26.719 21.672 1 95.75 62 GLY B N 1
ATOM 1573 C CA . GLY B 1 62 ? 5.434 25.844 20.859 1 95.75 62 GLY B CA 1
ATOM 1574 C C . GLY B 1 62 ? 5.848 25.797 19.406 1 95.75 62 GLY B C 1
ATOM 1575 O O . GLY B 1 62 ? 7.035 25.891 19.094 1 95.75 62 GLY B O 1
ATOM 1576 N N . TRP B 1 63 ? 4.855 25.406 18.672 1 97.94 63 TRP B N 1
ATOM 1577 C CA . TRP B 1 63 ? 5.055 25.266 17.234 1 97.94 63 TRP B CA 1
ATOM 1578 C C . TRP B 1 63 ? 4.492 26.469 16.484 1 97.94 63 TRP B C 1
ATOM 1580 O O . TRP B 1 63 ? 3.406 26.953 16.812 1 97.94 63 TRP B O 1
ATOM 1590 N N . VAL B 1 64 ? 5.223 26.922 15.523 1 97.44 64 VAL B N 1
ATOM 1591 C CA . VAL B 1 64 ? 4.73 27.984 14.648 1 97.44 64 VAL B CA 1
ATOM 1592 C C . VAL B 1 64 ? 4.926 27.578 13.188 1 97.44 64 VAL B C 1
ATOM 1594 O O . VAL B 1 64 ? 5.973 27.031 12.82 1 97.44 64 VAL B O 1
ATOM 1597 N N . LEU B 1 65 ? 3.875 27.781 12.398 1 97.56 65 LEU B N 1
ATOM 1598 C CA . LEU B 1 65 ? 4.016 27.547 10.969 1 97.56 65 LEU B CA 1
ATOM 1599 C C . LEU B 1 65 ? 5.113 28.422 10.375 1 97.56 65 LEU B C 1
ATOM 1601 O O . LEU B 1 65 ? 5.172 29.625 10.648 1 97.56 65 LEU B O 1
ATOM 1605 N N . ALA B 1 66 ? 5.953 27.859 9.617 1 97.19 66 ALA B N 1
ATOM 1606 C CA . ALA B 1 66 ? 7.086 28.578 9.039 1 97.19 66 ALA B CA 1
ATOM 1607 C C . ALA B 1 66 ? 6.953 28.688 7.52 1 97.19 66 ALA B C 1
ATOM 1609 O O . ALA B 1 66 ? 7.926 28.984 6.824 1 97.19 66 ALA B O 1
ATOM 1610 N N . CYS B 1 67 ? 5.84 28.375 6.969 1 94.88 67 CYS B N 1
ATOM 1611 C CA . CYS B 1 67 ? 5.559 28.438 5.539 1 94.88 67 CYS B CA 1
ATOM 1612 C C . CYS B 1 67 ? 4.082 28.719 5.285 1 94.88 67 CYS B C 1
ATOM 1614 O O . CYS B 1 67 ? 3.27 28.672 6.211 1 94.88 67 CYS B O 1
ATOM 1616 N N . ASP B 1 68 ? 3.859 29.109 4.035 1 96 68 ASP B N 1
ATOM 1617 C CA . ASP B 1 68 ? 2.48 29.297 3.598 1 96 68 ASP B CA 1
ATOM 1618 C C . ASP B 1 68 ? 1.866 27.984 3.121 1 96 68 ASP B C 1
ATOM 1620 O O . ASP B 1 68 ? 2.447 27.281 2.287 1 96 68 ASP B O 1
ATOM 1624 N N . LEU B 1 69 ? 0.691 27.594 3.658 1 96.69 69 LEU B N 1
ATOM 1625 C CA . LEU B 1 69 ? 0.038 26.344 3.273 1 96.69 69 LEU B CA 1
ATOM 1626 C C . LEU B 1 69 ? -0.334 26.359 1.795 1 96.69 69 LEU B C 1
ATOM 1628 O O . LEU B 1 69 ? -0.592 25.312 1.204 1 96.69 69 LEU B O 1
ATOM 1632 N N . ASN B 1 70 ? -0.351 27.562 1.174 1 96.56 70 ASN B N 1
ATOM 1633 C CA . ASN B 1 70 ? -0.588 27.688 -0.261 1 96.56 70 ASN B CA 1
ATOM 1634 C C . ASN B 1 70 ? 0.567 27.109 -1.073 1 96.56 70 ASN B C 1
ATOM 1636 O O . ASN B 1 70 ? 0.422 26.844 -2.27 1 96.56 70 ASN B O 1
ATOM 1640 N N . ASP B 1 71 ? 1.649 26.953 -0.418 1 96.25 71 ASP B N 1
ATOM 1641 C CA . ASP B 1 71 ? 2.842 26.5 -1.128 1 96.25 71 ASP B CA 1
ATOM 1642 C C . ASP B 1 71 ? 3.113 25.031 -0.854 1 96.25 71 ASP B C 1
ATOM 1644 O O . ASP B 1 71 ? 4.07 24.453 -1.385 1 96.25 71 ASP B O 1
ATOM 1648 N N . LEU B 1 72 ? 2.324 24.375 -0.024 1 97.81 72 LEU B N 1
ATOM 1649 C CA . LEU B 1 72 ? 2.555 23 0.397 1 97.81 72 LEU B CA 1
ATOM 1650 C C . LEU B 1 72 ? 1.474 22.078 -0.155 1 97.81 72 LEU B C 1
ATOM 1652 O O . LEU B 1 72 ? 0.288 22.406 -0.129 1 97.81 72 LEU B O 1
ATOM 1656 N N . THR B 1 73 ? 1.94 20.953 -0.682 1 98.56 73 THR B N 1
ATOM 1657 C CA . THR B 1 73 ? 1.016 19.906 -1.071 1 98.56 73 THR B CA 1
ATOM 1658 C C . THR B 1 73 ? 1.034 18.766 -0.054 1 98.56 73 THR B C 1
ATOM 1660 O O . THR B 1 73 ? 1.896 18.719 0.826 1 98.56 73 THR B O 1
ATOM 1663 N N . VAL B 1 74 ? 0.121 17.875 -0.19 1 98.62 74 VAL B N 1
ATOM 1664 C CA . VAL B 1 74 ? 0.088 16.688 0.659 1 98.62 74 VAL B CA 1
ATOM 1665 C C . VAL B 1 74 ? 1.348 15.859 0.433 1 98.62 74 VAL B C 1
ATOM 1667 O O . VAL B 1 74 ? 1.88 15.266 1.37 1 98.62 74 VAL B O 1
ATOM 1670 N N . ARG B 1 75 ? 1.813 15.836 -0.784 1 98.31 75 ARG B N 1
ATOM 1671 C CA . ARG B 1 75 ? 3.031 15.102 -1.107 1 98.31 75 ARG B CA 1
ATOM 1672 C C . ARG B 1 75 ? 4.219 15.633 -0.315 1 98.31 75 ARG B C 1
ATOM 1674 O O . ARG B 1 75 ? 5.066 14.867 0.137 1 98.31 75 ARG B O 1
ATOM 1681 N N . ASP B 1 76 ? 4.277 16.969 -0.194 1 98.12 76 ASP B N 1
ATOM 1682 C CA . ASP B 1 76 ? 5.371 17.578 0.561 1 98.12 76 ASP B CA 1
ATOM 1683 C C . ASP B 1 76 ? 5.426 17.031 1.983 1 98.12 76 ASP B C 1
ATOM 1685 O O . ASP B 1 76 ? 6.508 16.734 2.498 1 98.12 76 ASP B O 1
ATOM 1689 N N . ILE B 1 77 ? 4.309 16.859 2.582 1 98.12 77 ILE B N 1
ATOM 1690 C CA . ILE B 1 77 ? 4.238 16.359 3.947 1 98.12 77 ILE B CA 1
ATOM 1691 C C . ILE B 1 77 ? 4.605 14.875 3.965 1 98.12 77 ILE B C 1
ATOM 1693 O O . ILE B 1 77 ? 5.344 14.422 4.844 1 98.12 77 ILE B O 1
ATOM 1697 N N . TYR B 1 78 ? 4.109 14.172 3.014 1 98.12 78 TYR B N 1
ATOM 1698 C CA . TYR B 1 78 ? 4.445 12.758 2.895 1 98.12 78 TYR B CA 1
ATOM 1699 C C . TYR B 1 78 ? 5.953 12.562 2.809 1 98.12 78 TYR B C 1
ATOM 1701 O O . TYR B 1 78 ? 6.512 11.695 3.484 1 98.12 78 TYR B O 1
ATOM 1709 N N . ASP B 1 79 ? 6.574 13.359 2.021 1 97 79 ASP B N 1
ATOM 1710 C CA . ASP B 1 79 ? 8.016 13.266 1.82 1 97 79 ASP B CA 1
ATOM 1711 C C . ASP B 1 79 ? 8.773 13.648 3.088 1 97 79 ASP B C 1
ATOM 1713 O O . ASP B 1 79 ? 9.852 13.117 3.357 1 97 79 ASP B O 1
ATOM 1717 N N . ALA B 1 80 ? 8.25 14.469 3.834 1 96.38 80 ALA B N 1
ATOM 1718 C CA . ALA B 1 80 ? 8.906 14.945 5.047 1 96.38 80 ALA B CA 1
ATOM 1719 C C . ALA B 1 80 ? 8.922 13.867 6.125 1 96.38 80 ALA B C 1
ATOM 1721 O O . ALA B 1 80 ? 9.836 13.82 6.949 1 96.38 80 ALA B O 1
ATOM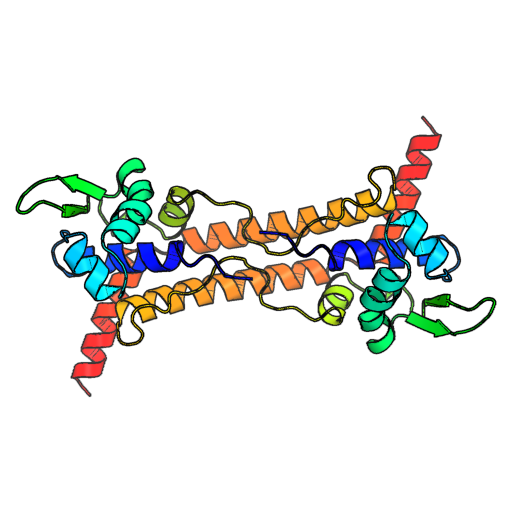 1722 N N . ILE B 1 81 ? 7.945 13.055 6.383 1 92.12 81 ILE B N 1
ATOM 1723 C CA . ILE B 1 81 ? 7.766 12.031 7.41 1 92.12 81 ILE B CA 1
ATOM 1724 C C . ILE B 1 81 ? 8.781 10.914 7.207 1 92.12 81 ILE B C 1
ATOM 1726 O O . ILE B 1 81 ? 9.227 10.281 8.172 1 92.12 81 ILE B O 1
ATOM 1730 N N . GLY B 1 82 ? 9.477 10.773 6.117 1 86.31 82 GLY B N 1
ATOM 1731 C CA . GLY B 1 82 ? 10.195 9.547 5.824 1 86.31 82 GLY B CA 1
ATOM 1732 C C . GLY B 1 82 ? 9.281 8.344 5.68 1 86.31 82 GLY B C 1
ATOM 1733 O O . GLY B 1 82 ? 8.352 8.172 6.465 1 86.31 82 GLY B O 1
ATOM 1734 N N . HIS B 1 83 ? 9.406 7.641 4.66 1 87 83 HIS B N 1
ATOM 1735 C CA . HIS B 1 83 ? 8.5 6.523 4.402 1 87 83 HIS B CA 1
ATOM 1736 C C . HIS B 1 83 ? 9.172 5.457 3.545 1 87 83 HIS B C 1
ATOM 1738 O O . HIS B 1 83 ? 10.141 5.742 2.836 1 87 83 HIS B O 1
ATOM 1744 N N . THR B 1 84 ? 8.672 4.25 3.77 1 89.25 84 THR B N 1
ATOM 1745 C CA . THR B 1 84 ? 8.969 3.176 2.832 1 89.25 84 THR B CA 1
ATOM 1746 C C . THR B 1 84 ? 7.906 3.09 1.745 1 89.25 84 THR B C 1
ATOM 1748 O O . THR B 1 84 ? 7.066 3.986 1.616 1 89.25 84 THR B O 1
ATOM 1751 N N . ALA B 1 85 ? 7.98 2.023 0.908 1 93.38 85 ALA B N 1
ATOM 1752 C CA . ALA B 1 85 ? 6.945 1.816 -0.104 1 93.38 85 ALA B CA 1
ATOM 1753 C C . ALA B 1 85 ? 5.562 1.762 0.531 1 93.38 85 ALA B C 1
ATOM 1755 O O . ALA B 1 85 ? 5.383 1.169 1.599 1 93.38 85 ALA B O 1
ATOM 1756 N N . PRO B 1 86 ? 4.68 2.312 -0.078 1 96.31 86 PRO B N 1
ATOM 1757 C CA . PRO B 1 86 ? 3.381 2.504 0.568 1 96.31 86 PRO B CA 1
ATOM 1758 C C . PRO B 1 86 ? 2.496 1.262 0.495 1 96.31 86 PRO B C 1
ATOM 1760 O O . PRO B 1 86 ? 1.367 1.273 0.991 1 96.31 86 PRO B O 1
ATOM 1763 N N . PHE B 1 87 ? 2.975 0.247 -0.075 1 96.88 87 PHE B N 1
ATOM 1764 C CA . PHE B 1 87 ? 2.146 -0.935 -0.278 1 96.88 87 PHE B CA 1
ATOM 1765 C C . PHE B 1 87 ? 2.445 -1.994 0.776 1 96.88 87 PHE B C 1
ATOM 1767 O O . PHE B 1 87 ? 3.592 -2.145 1.203 1 96.88 87 PHE B O 1
ATOM 1774 N N . VAL B 1 88 ? 1.424 -2.826 1.071 1 95.81 88 VAL B N 1
ATOM 1775 C CA . VAL B 1 88 ? 1.586 -3.943 1.996 1 95.81 88 VAL B CA 1
ATOM 1776 C C . VAL B 1 88 ? 2.129 -5.16 1.248 1 95.81 88 VAL B C 1
ATOM 1778 O O . VAL B 1 88 ? 2.576 -6.129 1.866 1 95.81 88 VAL B O 1
ATOM 1781 N N . ILE B 1 89 ? 2.023 -5.125 -0.094 1 96.06 89 ILE B N 1
ATOM 1782 C CA . ILE B 1 89 ? 2.412 -6.246 -0.94 1 96.06 89 ILE B CA 1
ATOM 1783 C C . ILE B 1 89 ? 3.936 -6.34 -1.003 1 96.06 89 ILE B C 1
ATOM 1785 O O . ILE B 1 89 ? 4.621 -5.328 -1.171 1 96.06 89 ILE B O 1
ATOM 1789 N N . GLY B 1 90 ? 4.426 -7.523 -0.911 1 95.56 90 GLY B N 1
ATOM 1790 C CA . GLY B 1 90 ? 5.855 -7.762 -1.014 1 95.56 90 GLY B CA 1
ATOM 1791 C C . GLY B 1 90 ? 6.219 -8.766 -2.094 1 95.56 90 GLY B C 1
ATOM 1792 O O . GLY B 1 90 ? 5.34 -9.43 -2.646 1 95.56 90 GLY B O 1
ATOM 1793 N N . LEU B 1 91 ? 7.484 -8.836 -2.342 1 97.06 91 LEU B N 1
ATOM 1794 C CA . LEU B 1 91 ? 8.047 -9.781 -3.299 1 97.06 91 LEU B CA 1
ATOM 1795 C C . LEU B 1 91 ? 8.445 -11.086 -2.607 1 97.06 91 LEU B C 1
ATOM 1797 O O . LEU B 1 91 ? 8.695 -11.102 -1.4 1 97.06 91 LEU B O 1
ATOM 1801 N N . ALA B 1 92 ? 8.438 -12.148 -3.391 1 95.44 92 ALA B N 1
ATOM 1802 C CA . ALA B 1 92 ? 8.898 -13.422 -2.852 1 95.44 92 ALA B CA 1
ATOM 1803 C C . ALA B 1 92 ? 10.414 -13.438 -2.705 1 95.44 92 ALA B C 1
ATOM 1805 O O . ALA B 1 92 ? 11.125 -12.805 -3.486 1 95.44 92 ALA B O 1
ATOM 1806 N N . ASP B 1 93 ? 10.844 -14.117 -1.694 1 95.5 93 ASP B N 1
ATOM 1807 C CA . ASP B 1 93 ? 12.281 -14.305 -1.474 1 95.5 93 ASP B CA 1
ATOM 1808 C C . ASP B 1 93 ? 12.578 -15.727 -1.008 1 95.5 93 ASP B C 1
ATOM 1810 O O . ASP B 1 93 ? 13.383 -15.938 -0.101 1 95.5 93 ASP B O 1
ATOM 1814 N N . ASP B 1 94 ? 11.891 -16.609 -1.545 1 94.06 94 ASP B N 1
ATOM 1815 C CA . ASP B 1 94 ? 11.977 -18.016 -1.142 1 94.06 94 ASP B CA 1
ATOM 1816 C C . ASP B 1 94 ? 13.094 -18.734 -1.894 1 94.06 94 ASP B C 1
ATOM 1818 O O . ASP B 1 94 ? 13.812 -19.547 -1.314 1 94.06 94 ASP B O 1
ATOM 1822 N N . ASN B 1 95 ? 13.148 -18.562 -3.217 1 93.75 95 ASN B N 1
ATOM 1823 C CA . ASN B 1 95 ? 14.102 -19.219 -4.105 1 93.75 95 ASN B CA 1
ATOM 1824 C C . ASN B 1 95 ? 14.719 -18.234 -5.098 1 93.75 95 ASN B C 1
ATOM 1826 O O . ASN B 1 95 ? 14.273 -18.141 -6.242 1 93.75 95 ASN B O 1
ATOM 1830 N N . ARG B 1 96 ? 15.82 -17.641 -4.738 1 91 96 ARG B N 1
ATOM 1831 C CA . ARG B 1 96 ? 16.422 -16.516 -5.453 1 91 96 ARG B CA 1
ATOM 1832 C C . ARG B 1 96 ? 16.984 -16.969 -6.801 1 91 96 ARG B C 1
ATOM 1834 O O . ARG B 1 96 ? 17.141 -16.156 -7.711 1 91 96 ARG B O 1
ATOM 1841 N N . THR B 1 97 ? 17.234 -18.203 -6.941 1 92.94 97 THR B N 1
ATOM 1842 C CA . THR B 1 97 ? 17.844 -18.688 -8.18 1 92.94 97 THR B CA 1
ATOM 1843 C C . THR B 1 97 ? 16.766 -19.172 -9.148 1 92.94 97 THR B C 1
ATOM 1845 O O . THR B 1 97 ? 17.062 -19.547 -10.281 1 92.94 97 THR B O 1
ATOM 1848 N N . CYS B 1 98 ? 15.562 -19.156 -8.734 1 96 98 CYS B N 1
ATOM 1849 C CA . CYS B 1 98 ? 14.484 -19.672 -9.578 1 96 98 CYS B CA 1
ATOM 1850 C C . CYS B 1 98 ? 14.062 -18.625 -10.602 1 96 98 CYS B C 1
ATOM 1852 O O . CYS B 1 98 ? 13.602 -17.547 -10.242 1 96 98 CYS B O 1
ATOM 1854 N N . PRO B 1 99 ? 14.164 -18.938 -11.898 1 96.88 99 PRO B N 1
ATOM 185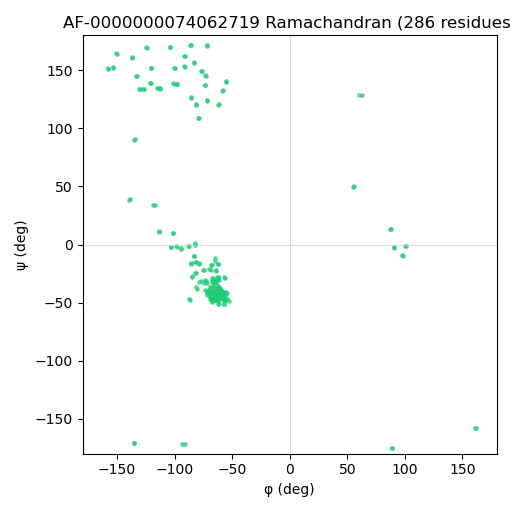5 C CA . PRO B 1 99 ? 13.781 -17.969 -12.938 1 96.88 99 PRO B CA 1
ATOM 1856 C C . PRO B 1 99 ? 12.305 -17.594 -12.875 1 96.88 99 PRO B C 1
ATOM 1858 O O . PRO B 1 99 ? 11.938 -16.469 -13.227 1 96.88 99 PRO B O 1
ATOM 1861 N N . VAL B 1 100 ? 11.539 -18.469 -12.438 1 97.56 100 VAL B N 1
ATOM 1862 C CA . VAL B 1 100 ? 10.117 -18.172 -12.32 1 97.56 100 VAL B CA 1
ATOM 1863 C C . VAL B 1 100 ? 9.898 -17.109 -11.242 1 97.56 100 VAL B C 1
ATOM 1865 O O . VAL B 1 100 ? 9.18 -16.141 -11.461 1 97.56 100 VAL B O 1
ATOM 1868 N N . GLU B 1 101 ? 10.508 -17.359 -10.062 1 97.62 101 GLU B N 1
ATOM 1869 C CA . GLU B 1 101 ? 10.406 -16.344 -9.008 1 97.62 101 GLU B CA 1
ATOM 1870 C C . GLU B 1 101 ? 10.883 -14.984 -9.492 1 97.62 101 GLU B C 1
ATOM 1872 O O . GLU B 1 101 ? 10.25 -13.969 -9.219 1 97.62 101 GLU B O 1
ATOM 1877 N N . ALA B 1 102 ? 11.93 -14.969 -10.211 1 97.56 102 ALA B N 1
ATOM 1878 C CA . ALA B 1 102 ? 12.477 -13.719 -10.742 1 97.56 102 ALA B CA 1
ATOM 1879 C C . ALA B 1 102 ? 11.477 -13.031 -11.672 1 97.56 102 ALA B C 1
ATOM 1881 O O . ALA B 1 102 ? 11.273 -11.82 -11.586 1 97.56 102 ALA B O 1
ATOM 1882 N N . ALA B 1 103 ? 10.859 -13.75 -12.539 1 97.88 103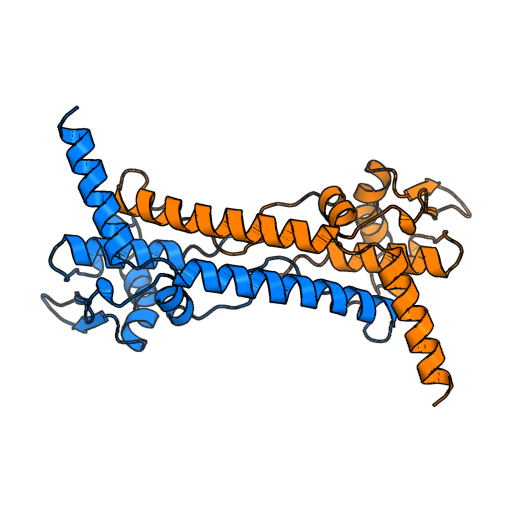 ALA B N 1
ATOM 1883 C CA . ALA B 1 103 ? 9.906 -13.195 -13.5 1 97.88 103 ALA B CA 1
ATOM 1884 C C . ALA B 1 103 ? 8.672 -12.641 -12.789 1 97.88 103 ALA B C 1
ATOM 1886 O O . ALA B 1 103 ? 8.195 -11.555 -13.117 1 97.88 103 ALA B O 1
ATOM 1887 N N . VAL B 1 104 ? 8.18 -13.391 -11.836 1 98.06 104 VAL B N 1
ATOM 1888 C CA . VAL B 1 104 ? 7.02 -12.977 -11.062 1 98.06 104 VAL B CA 1
ATOM 1889 C C . VAL B 1 104 ? 7.344 -11.688 -10.297 1 98.06 104 VAL B C 1
ATOM 1891 O O . VAL B 1 104 ? 6.594 -10.711 -10.367 1 98.06 104 VAL B O 1
ATOM 1894 N N . ASN B 1 105 ? 8.469 -11.695 -9.57 1 98.06 105 ASN B N 1
ATOM 1895 C CA . ASN B 1 105 ? 8.891 -10.523 -8.797 1 98.06 105 ASN B CA 1
ATOM 1896 C C . ASN B 1 105 ? 9.062 -9.297 -9.688 1 98.06 105 ASN B C 1
ATOM 1898 O O . ASN B 1 105 ? 8.695 -8.188 -9.305 1 98.06 105 ASN B O 1
ATOM 1902 N N . HIS B 1 106 ? 9.641 -9.539 -10.805 1 97.88 106 HIS B N 1
ATOM 1903 C CA . HIS B 1 106 ? 9.828 -8.438 -11.742 1 97.88 106 HIS B CA 1
ATOM 1904 C C . HIS B 1 106 ? 8.492 -7.812 -12.133 1 97.88 106 HIS B C 1
ATOM 1906 O O . HIS B 1 106 ? 8.344 -6.586 -12.133 1 97.88 106 HIS B O 1
ATOM 1912 N N . HIS B 1 107 ? 7.551 -8.617 -12.43 1 98.31 107 HIS B N 1
ATOM 1913 C CA . HIS B 1 107 ? 6.246 -8.109 -12.844 1 98.31 107 HIS B CA 1
ATOM 1914 C C . HIS B 1 107 ? 5.555 -7.367 -11.703 1 98.31 107 HIS B C 1
ATOM 1916 O O . HIS B 1 107 ? 5.051 -6.258 -11.898 1 98.31 107 HIS B O 1
ATOM 1922 N N . ILE B 1 108 ? 5.531 -7.969 -10.539 1 98.38 108 ILE B N 1
ATOM 1923 C CA . ILE B 1 108 ? 4.891 -7.336 -9.391 1 98.38 108 ILE B CA 1
ATOM 1924 C C . ILE B 1 108 ? 5.582 -6.012 -9.078 1 98.38 108 ILE B C 1
ATOM 1926 O O . ILE B 1 108 ? 4.918 -5.008 -8.812 1 98.38 108 ILE B O 1
ATOM 1930 N N . ASP B 1 109 ? 6.875 -6.027 -9.117 1 98.25 109 ASP B N 1
ATOM 1931 C CA . ASP B 1 109 ? 7.648 -4.82 -8.844 1 98.25 109 ASP B CA 1
ATOM 1932 C C . ASP B 1 109 ? 7.285 -3.699 -9.812 1 98.25 109 ASP B C 1
ATOM 1934 O O . ASP B 1 109 ? 7.16 -2.539 -9.414 1 98.25 109 ASP B O 1
ATOM 1938 N N . GLU B 1 110 ? 7.129 -4.027 -11.062 1 98.31 110 GLU B N 1
ATOM 1939 C CA . GLU B 1 110 ? 6.742 -3.049 -12.07 1 98.31 110 GLU B CA 1
ATOM 1940 C C . GLU B 1 110 ? 5.363 -2.467 -11.773 1 98.31 110 GLU B C 1
ATOM 1942 O O . GLU B 1 110 ? 5.156 -1.257 -11.891 1 98.31 110 GLU B O 1
ATOM 1947 N N . VAL B 1 111 ? 4.484 -3.303 -11.422 1 98.56 111 VAL B N 1
ATOM 1948 C CA . VAL B 1 111 ? 3.125 -2.867 -11.109 1 98.56 111 VAL B CA 1
ATOM 1949 C C . VAL B 1 111 ? 3.145 -1.946 -9.891 1 98.56 111 VAL B C 1
ATOM 1951 O O . VAL B 1 111 ? 2.545 -0.868 -9.914 1 98.56 111 VAL B O 1
ATOM 1954 N N . LEU B 1 112 ? 3.832 -2.346 -8.852 1 98.31 112 LEU B N 1
ATOM 1955 C CA . LEU B 1 112 ? 3.922 -1.551 -7.633 1 98.31 112 LEU B CA 1
ATOM 1956 C C . LEU B 1 112 ? 4.566 -0.197 -7.91 1 98.31 112 LEU B C 1
ATOM 1958 O O . LEU B 1 112 ? 4.117 0.828 -7.395 1 98.31 112 LEU B O 1
ATOM 1962 N N . GLY B 1 113 ? 5.637 -0.199 -8.672 1 98.31 113 GLY B N 1
ATOM 1963 C CA . GLY B 1 113 ? 6.293 1.045 -9.039 1 98.31 113 GLY B CA 1
ATOM 1964 C C . GLY B 1 113 ? 5.375 2.016 -9.758 1 98.31 113 GLY B C 1
ATOM 1965 O O . GLY B 1 113 ? 5.336 3.203 -9.43 1 98.31 113 GLY B O 1
ATOM 1966 N N . SER B 1 114 ? 4.641 1.513 -10.75 1 98.31 114 SER B N 1
ATOM 1967 C CA . SER B 1 114 ? 3.709 2.34 -11.516 1 98.31 114 SER B CA 1
ATOM 1968 C C . SER B 1 114 ? 2.592 2.873 -10.625 1 98.31 114 SER B C 1
ATOM 1970 O O . SER B 1 114 ? 2.227 4.047 -10.711 1 98.31 114 SER B O 1
ATOM 1972 N N . ALA B 1 115 ? 2.068 2.043 -9.797 1 98.25 115 ALA B N 1
ATOM 1973 C CA . ALA B 1 115 ? 1.001 2.449 -8.883 1 98.25 115 ALA B CA 1
ATOM 1974 C C . ALA B 1 115 ? 1.502 3.484 -7.879 1 98.25 115 ALA B C 1
ATOM 1976 O O . ALA B 1 115 ? 0.788 4.434 -7.551 1 98.25 115 ALA B O 1
ATOM 1977 N N . GLU B 1 116 ? 2.705 3.264 -7.383 1 98 116 GLU B N 1
ATOM 1978 C CA . GLU B 1 116 ? 3.293 4.234 -6.465 1 98 116 GLU B CA 1
ATOM 1979 C C . GLU B 1 116 ? 3.461 5.598 -7.133 1 98 116 GLU B C 1
ATOM 1981 O O . GLU B 1 116 ? 3.213 6.633 -6.512 1 98 116 GLU B O 1
ATOM 1986 N N . ASN B 1 117 ? 3.902 5.574 -8.344 1 98.19 117 ASN B N 1
ATOM 1987 C CA . ASN B 1 117 ? 4.031 6.832 -9.078 1 98.19 117 ASN B CA 1
ATOM 1988 C C . ASN B 1 117 ? 2.697 7.566 -9.172 1 98.19 117 ASN B C 1
ATOM 1990 O O . ASN B 1 117 ? 2.639 8.781 -8.984 1 98.19 117 ASN B O 1
ATOM 1994 N N . THR B 1 118 ? 1.704 6.848 -9.445 1 98.44 118 THR B N 1
ATOM 1995 C CA . THR B 1 118 ? 0.37 7.434 -9.492 1 98.44 118 THR B CA 1
ATOM 1996 C C . THR B 1 118 ? -0.036 7.973 -8.125 1 98.44 118 THR B C 1
ATOM 1998 O O . THR B 1 118 ? -0.544 9.094 -8.016 1 98.44 118 THR B O 1
ATOM 2001 N N . PHE B 1 119 ? 0.191 7.25 -7.133 1 98.31 119 PHE B N 1
ATOM 2002 C CA . PHE B 1 119 ? -0.083 7.633 -5.75 1 98.31 119 PHE B CA 1
ATOM 2003 C C . PHE B 1 119 ? 0.621 8.938 -5.402 1 98.31 119 PHE B C 1
ATOM 2005 O O . PHE B 1 119 ? -0.008 9.875 -4.902 1 98.31 119 PHE B O 1
ATOM 2012 N N . LEU B 1 120 ? 1.828 9.016 -5.73 1 98.25 120 LEU B N 1
ATOM 2013 C CA . LEU B 1 120 ? 2.623 10.203 -5.414 1 98.25 120 LEU B CA 1
ATOM 2014 C C . LEU B 1 120 ? 2.152 11.406 -6.227 1 98.25 120 LEU B C 1
ATOM 2016 O O . LEU B 1 120 ? 2.119 12.523 -5.715 1 98.25 120 LEU B O 1
ATOM 2020 N N . GLN B 1 121 ? 1.843 11.156 -7.449 1 98.56 121 GLN B N 1
ATOM 2021 C CA . GLN B 1 121 ? 1.306 12.227 -8.281 1 98.56 121 GLN B CA 1
ATOM 2022 C C . GLN B 1 121 ? 0.009 12.781 -7.699 1 98.56 121 GLN B C 1
ATOM 2024 O O . GLN B 1 121 ? -0.17 14 -7.613 1 98.56 121 GLN B O 1
ATOM 2029 N N . LEU B 1 122 ? -0.846 11.938 -7.301 1 98.62 122 LEU B N 1
ATOM 2030 C CA . LEU B 1 122 ? -2.127 12.336 -6.734 1 98.62 122 LEU B CA 1
ATOM 2031 C C . LEU B 1 122 ? -1.927 13.125 -5.441 1 98.62 122 LEU B C 1
ATOM 2033 O O . LEU B 1 122 ? -2.617 14.117 -5.199 1 98.62 122 LEU B O 1
ATOM 2037 N N . LEU B 1 123 ? -0.95 12.742 -4.598 1 98.44 123 LEU B N 1
ATOM 2038 C CA . LEU B 1 123 ? -0.642 13.461 -3.367 1 98.44 123 LEU B CA 1
ATOM 2039 C C . LEU B 1 123 ? -0.183 14.883 -3.67 1 98.44 123 LEU B C 1
ATOM 2041 O O . LEU B 1 123 ? -0.345 15.781 -2.842 1 98.44 123 LEU B O 1
ATOM 2045 N N . GLY B 1 124 ? 0.365 15.062 -4.777 1 98.56 124 GLY B N 1
ATOM 2046 C CA . GLY B 1 124 ? 0.943 16.344 -5.141 1 98.56 124 GLY B CA 1
ATOM 2047 C C . GLY B 1 124 ? -0.053 17.281 -5.793 1 98.56 124 GLY B C 1
ATOM 2048 O O . GLY B 1 124 ? 0.274 18.438 -6.09 1 98.56 124 GLY B O 1
ATOM 2049 N N . GLU B 1 125 ? -1.249 16.875 -5.977 1 98.19 125 GLU B N 1
ATOM 2050 C CA . GLU B 1 125 ? -2.219 17.641 -6.766 1 98.19 125 GLU B CA 1
ATOM 2051 C C . GLU B 1 125 ? -2.912 18.703 -5.918 1 98.19 125 GLU B C 1
ATOM 2053 O O . GLU B 1 125 ? -3.402 19.703 -6.449 1 98.19 125 GLU B O 1
ATOM 2058 N N . LYS B 1 126 ? -3.02 18.5 -4.633 1 97.88 126 LYS B N 1
ATOM 2059 C CA . LYS B 1 126 ? -3.795 19.406 -3.783 1 97.88 126 LYS B CA 1
ATOM 2060 C C . LYS B 1 126 ? -2.898 20.109 -2.773 1 97.88 126 LYS B C 1
ATOM 2062 O O . LYS B 1 126 ? -2.02 19.5 -2.17 1 97.88 126 LYS B O 1
ATOM 2067 N N . ARG B 1 127 ? -3.16 21.375 -2.711 1 98.38 127 ARG B N 1
ATOM 2068 C CA . ARG B 1 127 ? -2.48 22.156 -1.686 1 98.38 127 ARG B CA 1
ATOM 2069 C C . ARG B 1 127 ? -3.201 22.047 -0.346 1 98.38 127 ARG B C 1
ATOM 2071 O O . ARG B 1 127 ? -4.418 21.844 -0.304 1 98.38 127 ARG B O 1
ATOM 2078 N N . LEU B 1 128 ? -2.451 22.297 0.749 1 98.56 128 LEU B N 1
ATOM 2079 C CA . LEU B 1 128 ? -3.043 22.219 2.08 1 98.56 128 LEU B CA 1
ATOM 2080 C C . LEU B 1 128 ? -4.09 23.312 2.27 1 98.56 128 LEU B C 1
ATOM 2082 O O . LEU B 1 128 ? -5.094 23.094 2.953 1 98.56 128 LEU B O 1
ATOM 2086 N N . SER B 1 129 ? -3.859 24.484 1.645 1 97.5 129 SER B N 1
ATOM 2087 C CA . SER B 1 129 ? -4.789 25.594 1.757 1 97.5 129 SER B CA 1
ATOM 2088 C C . SER B 1 129 ? -6.145 25.25 1.145 1 97.5 129 SER B C 1
ATOM 2090 O O . SER B 1 129 ? -7.18 25.766 1.59 1 97.5 129 SER B O 1
ATOM 2092 N N . GLU B 1 130 ? -6.148 24.422 0.115 1 97.94 130 GLU B N 1
ATOM 2093 C CA . GLU B 1 130 ? -7.398 24 -0.51 1 97.94 130 GLU B CA 1
ATOM 2094 C C . GLU B 1 130 ? -8.203 23.094 0.422 1 97.94 130 GLU B C 1
ATOM 2096 O O . GLU B 1 130 ? -9.43 23.203 0.487 1 97.94 130 GLU B O 1
ATOM 2101 N N . ILE B 1 131 ? -7.48 22.281 1.139 1 97.81 131 ILE B N 1
ATOM 2102 C CA . ILE B 1 131 ? -8.156 21.422 2.115 1 97.81 131 ILE B CA 1
ATOM 2103 C C . ILE B 1 131 ? -8.711 22.281 3.248 1 97.81 131 ILE B C 1
ATOM 2105 O O . ILE B 1 131 ? -9.844 22.094 3.686 1 97.81 131 ILE B O 1
ATOM 2109 N N . ALA B 1 132 ? -7.969 23.219 3.711 1 97.06 132 ALA B N 1
ATOM 2110 C CA . ALA B 1 132 ? -8.406 24.141 4.754 1 97.06 132 ALA B CA 1
ATOM 2111 C C . ALA B 1 132 ? -9.648 24.906 4.32 1 97.06 132 ALA B C 1
ATOM 2113 O O . ALA B 1 132 ? -10.57 25.109 5.113 1 97.06 132 ALA B O 1
ATOM 2114 N N . HIS B 1 133 ? -9.641 25.344 3.102 1 95.44 133 HIS B N 1
ATOM 2115 C CA . HIS B 1 133 ? -10.766 26.094 2.559 1 95.44 133 HIS B CA 1
ATOM 2116 C C . HIS B 1 133 ? -12.039 25.266 2.562 1 95.44 133 HIS B C 1
ATOM 2118 O O . HIS B 1 133 ? -13.125 25.781 2.852 1 95.44 133 HIS B O 1
ATOM 2124 N N . ASN B 1 134 ? -11.938 24 2.295 1 92.5 134 ASN B N 1
ATOM 2125 C CA . ASN B 1 134 ? -13.078 23.094 2.299 1 92.5 134 ASN B CA 1
ATOM 2126 C C . ASN B 1 134 ? -13.68 22.953 3.695 1 92.5 134 ASN B C 1
ATOM 2128 O O . ASN B 1 134 ? -14.891 22.766 3.84 1 92.5 134 ASN B O 1
ATOM 2132 N N . VAL B 1 135 ? -12.898 23.062 4.699 1 93.19 135 VAL B N 1
ATOM 2133 C CA . VAL B 1 135 ? -13.352 23 6.082 1 93.19 135 VAL B CA 1
ATOM 2134 C C . VAL B 1 135 ? -14.188 24.234 6.418 1 93.19 135 VAL B C 1
ATOM 2136 O O . VAL B 1 135 ? -15.25 24.109 7.035 1 93.19 135 VAL B O 1
ATOM 2139 N N . THR B 1 136 ? -13.734 25.34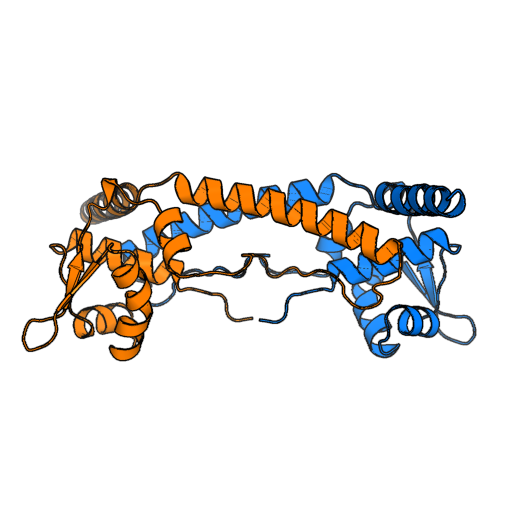4 6.035 1 87.12 136 THR B N 1
ATOM 2140 C CA . THR B 1 136 ? -14.383 26.594 6.391 1 87.12 136 THR B CA 1
ATOM 2141 C C . THR B 1 136 ? -15.688 26.766 5.617 1 87.12 136 THR B C 1
ATOM 2143 O O . THR B 1 136 ? -16.641 27.391 6.113 1 87.12 136 THR B O 1
ATOM 2146 N N . THR B 1 137 ? -15.711 26.234 4.445 1 83.06 137 THR B N 1
ATOM 2147 C CA . THR B 1 137 ? -16.922 26.359 3.639 1 83.06 137 THR B CA 1
ATOM 2148 C C . THR B 1 137 ? -17.984 25.359 4.094 1 83.06 137 THR B C 1
ATOM 2150 O O . THR B 1 137 ? -19.172 25.641 3.992 1 83.06 137 THR B O 1
ATOM 2153 N N . ALA B 1 138 ? -17.547 24.219 4.559 1 70.44 138 ALA B N 1
ATOM 2154 C CA . ALA B 1 138 ? -18.5 23.234 5.07 1 70.44 138 ALA B CA 1
ATOM 2155 C C . ALA B 1 138 ? -19.125 23.719 6.375 1 70.44 138 ALA B C 1
ATOM 2157 O O . ALA B 1 138 ? -20.312 23.469 6.629 1 70.44 138 ALA B O 1
ATOM 2158 N N . LYS B 1 139 ? -18.375 24.25 7.32 1 65.5 139 LYS B N 1
ATOM 2159 C CA . LYS B 1 139 ? -18.891 24.797 8.57 1 65.5 139 LYS B CA 1
ATOM 2160 C C . LYS B 1 139 ? -19.875 25.938 8.305 1 65.5 139 LYS B C 1
ATOM 2162 O O . LYS B 1 139 ? -20.891 26.062 9.008 1 65.5 139 LYS B O 1
ATOM 2167 N N . SER B 1 140 ? -19.562 26.75 7.398 1 53.31 140 SER B N 1
ATOM 2168 C CA . SER B 1 140 ? -20.484 27.812 7.086 1 53.31 140 SER B CA 1
ATOM 2169 C C . SER B 1 140 ? -21.797 27.266 6.535 1 53.31 140 SER B C 1
ATOM 2171 O O . SER B 1 140 ? -22.875 27.828 6.793 1 53.31 140 SER B O 1
ATOM 2173 N N . ARG B 1 141 ? -21.672 26.094 6.035 1 49.62 141 ARG B N 1
ATOM 2174 C CA . ARG B 1 141 ? -22.906 25.484 5.523 1 49.62 141 ARG B CA 1
ATOM 2175 C C . ARG B 1 141 ? -23.734 24.875 6.656 1 49.62 141 ARG B C 1
ATOM 2177 O O . ARG B 1 141 ? -24.938 24.688 6.516 1 49.62 141 ARG B O 1
ATOM 2184 N N . LYS B 1 142 ? -23.047 24.344 7.492 1 56.56 142 LYS B N 1
ATOM 2185 C CA . LYS B 1 142 ? -23.844 23.703 8.547 1 56.56 142 LYS B CA 1
ATOM 2186 C C . LYS B 1 142 ? -24.453 24.75 9.477 1 56.56 142 LYS B C 1
ATOM 2188 O O . LYS B 1 142 ? -25.219 24.406 10.383 1 56.56 142 LYS B O 1
ATOM 2193 N N . THR B 1 143 ? -23.828 25.812 9.656 1 39.75 143 THR B N 1
ATOM 2194 C CA . THR B 1 143 ? -24.453 26.812 10.523 1 39.75 143 THR B CA 1
ATOM 2195 C C . THR B 1 143 ? -25.734 27.359 9.883 1 39.75 143 THR B C 1
ATOM 2197 O O . THR B 1 143 ? -26.484 28.109 10.516 1 39.75 143 THR B O 1
ATOM 2200 N N . ILE B 1 144 ? -25.75 27.344 8.664 1 36.53 144 ILE B N 1
ATOM 2201 C CA . ILE B 1 144 ? -27 27.859 8.133 1 36.53 144 ILE B CA 1
ATOM 2202 C C . ILE B 1 144 ? -28.109 26.828 8.297 1 36.53 144 ILE B C 1
ATOM 2204 O O . ILE B 1 144 ? -29.281 27.094 8.008 1 36.53 144 ILE B O 1
ATOM 2208 N N . GLN B 1 145 ? -27.719 25.547 8.438 1 30.56 145 GLN B N 1
ATOM 2209 C CA . GLN B 1 145 ? -28.922 24.766 8.641 1 30.56 145 GLN B CA 1
ATOM 2210 C C . GLN B 1 145 ? -29.391 24.844 10.094 1 30.56 145 GLN B C 1
ATOM 2212 O O . GLN B 1 145 ? -28.578 24.812 11.016 1 30.56 145 GLN B O 1
#

Nearest PDB structures (foldseek):
  6hse-assembly1_A  TM=7.709E-01  e=2.807E-07  Streptomyces venezuelae ATCC 10712
  6y45-assembly2_D  TM=7.423E-01  e=2.062E-07  Streptomyces venezuelae ATCC 10712
  2y75-assembly1_E  TM=7.510E-01  e=1.902E-06  Bacillus subtilis
  4cic-assembly1_B  TM=7.617E-01  e=3.315E-06  Thermincola potens JR
  3lwf-assembly1_A  TM=7.534E-01  e=6.145E-06  Listeria innocua

Secondary structure (DSSP, 8-state):
---B-HHHHHHHHHHHHHHTTTEE-HHHHHHHHTS-HHHHHHHHHHHHHTTSEEEE-STT-EEEE-S-GGG-BHHHHHHHH----SBSB----S-TT-HHHHHHHHHHHHHHHHHHHHHHHHHTS-BHHHHHHHHHHHHHHHH--/---B-HHHHHHHHHHHHHHTTTEE-HHHHHHHHTS-HHHHHHHHHHHHHTTSEEEE-STT-EEEE-S-GGG-BHHHHHHHH----SBSB----S-TT-HHHHHHHHHHHHHHHHHHHHHHHHHTS-BHHHHHHHHHHHHHHHS--

Sequence (290 aa):
MQRDTRLARLLHILIHMHLRGGASTSETIALMLHTNPVLVRRTMAALRESGYVKSTGGPGGGWVLACDLNDLTVRDIYDAIGHTAPFVIGLADDNRTCPVEAAVNHHIDEVLGSAENTFLQLLGEKRLSEIAHNVTTAKSRKTIQMQRDTRLARLLHILIHMHLRGGASTSETIALMLHTNPVLVRRTMAALRESGYVKSTGGPGGGWVLACDLNDLTVRDIYDAIGHTAPFVIGLADDNRTCPVEAAVNHHIDEVLGSAENTFLQLLGEKRLSEIAHNVTTAKSRKTIQ

Foldseek 3Di:
DDADCLLVLVLVVQLVCVVVVFWDALVRSCVVVVHDSVVVCVSCVLVVVVQQWPWDDDDVTHIGGRDDLQVAFSLNSVVSRDDDQNDPDDQDDDDPPDVVSVVVRVVVVVVSVVVSVVVSVVRRPDGSVVVSVVVVVVVVVVVVD/DDADCLLVLVLVVQLVCVVVVFWDALVRSCVVVVHDSVVVCVSCVLVVVVQQWPWDDDDVTHIGGRDDLQVDFSLNSVVSRDDDQNDPDDADDPDPPDVVSVVVRVVVVVVSVVVSVVVSVVRRPDGSVVVSVVVVVVVVVVVVD

Organism: Necator americanus (NCBI:txid51031)

pLDDT: mean 92.85, std 11.7, range [30.48, 98.62]

InterPro domains:
  IPR000944 Transcription regulator Rrf2 [PF02082] (5-133)
  IPR000944 Transcription regulator Rrf2 [PS51197] (1-133)
  IPR000944 Transcription regulator Rrf2 [PTHR33221] (1-139)
  IPR036388 Winged helix-like DNA-binding domain superfamily [G3DSA:1.10.10.10] (1-144)
  IPR036390 Winged helix DNA-binding domain superfamily [SSF46785] (8-131)

Solvent-accessible surface area (backbone atoms only — not comparable to full-atom values): 15554 Å² total; per-residue (Å²): 132,88,52,48,30,60,62,40,46,51,52,34,50,52,45,49,26,58,77,57,80,28,49,47,33,44,61,59,51,12,62,61,44,69,55,50,38,68,57,44,51,60,66,44,44,36,41,40,74,69,48,49,29,44,77,47,78,69,92,91,33,29,39,32,60,57,62,60,48,78,76,33,28,51,33,58,54,51,64,42,65,62,76,75,78,57,50,38,68,35,66,60,81,58,41,89,83,37,57,55,45,51,49,50,38,51,52,52,49,52,43,51,51,54,27,48,51,49,37,51,51,53,34,52,71,44,37,47,41,58,51,48,49,53,38,59,56,50,52,58,51,53,67,71,99,130,88,53,48,31,60,62,40,46,52,53,36,50,53,45,50,26,58,78,56,80,28,50,48,35,43,61,60,51,12,61,60,44,68,56,50,38,68,59,44,51,61,65,45,45,36,41,39,75,68,48,50,29,42,75,48,78,70,93,89,34,27,39,31,61,57,61,61,47,77,78,34,29,50,33,57,54,49,62,42,67,62,76,74,79,55,51,37,67,34,65,60,80,57,40,88,82,36,58,53,45,50,47,49,38,50,52,52,50,52,44,51,52,55,26,47,51,49,38,51,51,55,34,52,70,44,38,47,42,58,52,45,48,53,38,57,55,49,53,57,51,54,66,70,97

Radius of gyration: 24.48 Å; Cα contacts (8 Å, |Δi|>4): 387; chains: 2; bounding box: 54×73×54 Å